Protein AF-A0A431VZM2-F1 (afdb_monomer_lite)

Secondary structure (DSSP, 8-state):
--GGGTS-GGGGS-HHHHHHHHHHHHHHHHHHHHHHHTTEEESGGGGHHHHHHHHHHHHHHT-HHHHHHHHHHHHHHHHSTTSEEE-SS---HHHHHHHHHHHHHHHHHS---HHHHHHHHHHHHHHHHHHHHHHSSPP----SS------SS----SSSTHHHHHS--B--SS-SEEEEEETTEEEEEE-SSS-EEEEEEEETT----EEEEEEE-TT-EEEEEPPTT--EEEEEEE-TT----EEEEEE-----TTS---

Sequence (262 aa):
MEELLATPFWTRFNLYFVATWVVLTLYWLVRIAFEARRRQRPAVTLWAIPGLLLLGLAPLLEVPVLFGLGAALLLAAEWWPRSFAPATGRPQWVWGLILAVLGAGTLLISPVTFLSALVGTGLALGGLAWLLAGLLWPPPRQAQTWLPPSVMHKVHSPTFGTEVRWQAAHVPIPPELEVTLAQGHILLRNTASESLWLRGWTPAGRNAFRALNRTIDPGEDHRLIREIGQAGVRVWYSPPDSPEVRLLRADWTEHDQSRTLH

Structure (mmCIF, N/CA/C/O backbone):
data_AF-A0A431VZM2-F1
#
_entry.id   AF-A0A431VZM2-F1
#
loop_
_atom_site.group_PDB
_atom_site.id
_atom_site.type_symbol
_atom_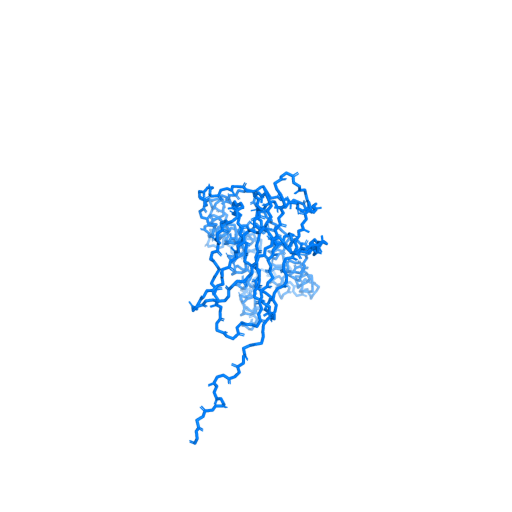site.label_atom_id
_atom_site.label_alt_id
_atom_site.label_comp_id
_atom_site.label_asym_id
_atom_site.label_entity_id
_atom_site.label_seq_id
_atom_site.pdbx_PDB_ins_code
_atom_site.Cartn_x
_atom_site.Cartn_y
_atom_site.Cartn_z
_atom_site.occupancy
_atom_site.B_iso_or_equiv
_atom_site.auth_seq_id
_atom_site.auth_comp_id
_atom_site.auth_asym_id
_atom_site.auth_atom_id
_atom_site.pdbx_PDB_model_num
ATOM 1 N N . MET A 1 1 ? 32.038 -3.647 -30.676 1.00 51.28 1 MET A N 1
ATOM 2 C CA . MET A 1 1 ? 31.493 -2.643 -29.729 1.00 51.28 1 MET A CA 1
ATOM 3 C C . MET A 1 1 ? 30.976 -1.407 -30.464 1.00 51.28 1 MET A C 1
ATOM 5 O O . MET A 1 1 ? 29.919 -0.924 -30.092 1.00 51.28 1 MET A O 1
ATOM 9 N N . GLU A 1 2 ? 31.638 -0.949 -31.536 1.00 51.66 2 GLU A N 1
ATOM 10 C CA . GLU A 1 2 ? 31.129 0.138 -32.400 1.00 51.66 2 GLU A CA 1
ATOM 11 C C . GLU A 1 2 ? 29.830 -0.217 -33.153 1.00 51.66 2 GLU A C 1
ATOM 13 O O . GLU A 1 2 ? 28.928 0.610 -33.218 1.00 51.66 2 GLU A O 1
ATOM 18 N N . GLU A 1 3 ? 29.648 -1.462 -33.616 1.00 52.66 3 GLU A N 1
ATOM 19 C CA . GLU A 1 3 ? 28.391 -1.895 -34.269 1.00 52.66 3 GLU A CA 1
ATOM 20 C C . GLU A 1 3 ? 27.164 -1.912 -33.339 1.00 52.66 3 GLU A C 1
ATOM 22 O O . GLU A 1 3 ? 26.040 -1.689 -33.789 1.00 52.66 3 GLU A O 1
ATOM 27 N N . LEU A 1 4 ? 27.359 -2.109 -32.028 1.00 54.56 4 LEU A N 1
ATOM 28 C CA . LEU A 1 4 ? 26.275 -2.076 -31.031 1.00 54.56 4 LEU A CA 1
ATOM 29 C C . LEU A 1 4 ? 25.658 -0.676 -30.879 1.00 54.56 4 LEU A C 1
ATOM 31 O O . LEU A 1 4 ? 24.535 -0.555 -30.396 1.00 54.56 4 LEU A O 1
ATOM 35 N N . LEU A 1 5 ? 26.371 0.373 -31.302 1.00 56.53 5 LEU A N 1
ATOM 36 C CA . LEU A 1 5 ? 25.920 1.764 -31.232 1.00 56.53 5 LEU A CA 1
ATOM 37 C C . LEU A 1 5 ? 25.227 2.240 -32.521 1.00 56.53 5 LEU A C 1
ATOM 39 O O . LEU A 1 5 ? 24.606 3.299 -32.507 1.00 56.53 5 LEU A O 1
ATOM 43 N N . ALA A 1 6 ? 25.319 1.480 -33.619 1.00 54.78 6 ALA A N 1
ATOM 44 C CA . ALA A 1 6 ? 24.833 1.897 -34.938 1.00 54.78 6 ALA A CA 1
ATOM 45 C C . ALA A 1 6 ? 23.400 1.429 -35.258 1.00 54.78 6 ALA A C 1
ATOM 47 O O . ALA A 1 6 ? 22.720 2.043 -36.080 1.00 54.78 6 ALA A O 1
ATOM 48 N N . THR A 1 7 ? 22.904 0.362 -34.617 1.00 56.53 7 THR A N 1
ATOM 49 C CA . THR A 1 7 ? 21.525 -0.110 -34.834 1.00 56.53 7 THR A CA 1
ATOM 50 C C . THR A 1 7 ? 20.517 0.730 -34.043 1.00 56.53 7 THR A C 1
ATOM 52 O O . THR A 1 7 ? 20.682 0.863 -32.827 1.00 56.53 7 THR A O 1
ATOM 55 N N . PRO A 1 8 ? 19.446 1.260 -34.669 1.00 59.81 8 PRO A N 1
ATOM 56 C CA . PRO A 1 8 ? 18.449 2.060 -33.968 1.00 59.81 8 PRO A CA 1
ATOM 57 C C . PRO A 1 8 ? 17.786 1.241 -32.855 1.00 59.81 8 PRO A C 1
ATOM 59 O O . PRO A 1 8 ? 17.232 0.169 -33.111 1.00 59.81 8 PRO A O 1
ATOM 62 N N . PHE A 1 9 ? 17.833 1.786 -31.634 1.00 59.66 9 PHE A N 1
ATOM 63 C CA . PHE A 1 9 ? 17.393 1.203 -30.355 1.00 59.66 9 PHE A CA 1
ATOM 64 C C . PHE A 1 9 ? 16.111 0.355 -30.449 1.00 59.66 9 PHE A C 1
ATOM 66 O O . PHE A 1 9 ? 16.040 -0.724 -29.874 1.00 59.66 9 PHE A O 1
ATOM 73 N N . TRP A 1 10 ? 15.127 0.798 -31.235 1.00 58.38 10 TRP A N 1
ATOM 74 C CA . TRP A 1 10 ? 13.802 0.182 -31.357 1.00 58.38 10 TRP A CA 1
ATOM 75 C C . TRP A 1 10 ? 13.744 -1.111 -32.179 1.00 58.38 10 TRP A C 1
ATOM 77 O O . TRP A 1 10 ? 12.825 -1.899 -31.992 1.00 58.38 10 TRP A O 1
ATOM 87 N N . THR A 1 11 ? 14.715 -1.367 -33.059 1.00 66.56 11 THR A N 1
ATOM 88 C CA . THR A 1 11 ? 14.687 -2.549 -33.948 1.00 66.56 11 THR A CA 1
ATOM 89 C C . THR A 1 11 ? 14.955 -3.869 -33.225 1.00 66.56 11 THR A C 1
ATOM 91 O O . THR A 1 11 ? 14.556 -4.923 -33.710 1.00 66.56 11 THR A O 1
ATOM 94 N N . ARG A 1 12 ? 15.579 -3.816 -32.041 1.00 67.31 12 ARG A N 1
ATOM 95 C CA . ARG A 1 12 ? 15.870 -4.990 -31.202 1.00 67.31 12 ARG A CA 1
ATOM 96 C C . ARG A 1 12 ? 14.736 -5.345 -30.238 1.00 67.31 12 ARG A C 1
ATOM 98 O O . ARG A 1 12 ? 14.763 -6.407 -29.621 1.00 67.31 12 ARG A O 1
ATOM 105 N N . PHE A 1 13 ? 13.738 -4.473 -30.094 1.00 74.19 13 PHE A N 1
ATOM 106 C CA . PHE A 1 13 ? 12.629 -4.701 -29.178 1.00 74.19 13 PHE A CA 1
ATOM 107 C C . PHE A 1 13 ? 11.414 -5.258 -29.909 1.00 74.19 13 PHE A C 1
ATOM 109 O O . PHE A 1 13 ? 10.826 -4.619 -30.777 1.00 74.19 13 PHE A O 1
ATOM 116 N N . ASN A 1 14 ? 10.984 -6.446 -29.495 1.00 85.00 14 ASN A N 1
ATOM 117 C CA . ASN A 1 14 ? 9.686 -6.970 -29.893 1.00 85.00 14 ASN A CA 1
ATOM 118 C C . ASN A 1 14 ? 8.572 -6.096 -29.283 1.00 85.00 14 ASN A C 1
ATOM 120 O O . ASN A 1 14 ? 8.630 -5.758 -28.098 1.00 85.00 14 ASN A O 1
ATOM 124 N N . LEU A 1 15 ? 7.533 -5.778 -30.061 1.00 87.06 15 LEU A N 1
ATOM 125 C CA . LEU A 1 15 ? 6.346 -5.054 -29.595 1.00 87.06 15 LEU A CA 1
ATOM 126 C C . LEU A 1 15 ? 5.772 -5.643 -28.295 1.00 87.06 15 LEU A C 1
ATOM 128 O O . LEU A 1 15 ? 5.440 -4.895 -27.377 1.00 87.06 15 LEU A O 1
ATOM 132 N N . TYR A 1 16 ? 5.714 -6.974 -28.179 1.00 88.12 16 TYR A N 1
ATOM 133 C CA . TYR A 1 16 ? 5.225 -7.651 -26.973 1.00 88.12 16 TYR A CA 1
ATOM 134 C C . TYR A 1 16 ? 6.095 -7.374 -25.746 1.00 88.12 16 TYR A C 1
ATOM 136 O O . TYR A 1 16 ? 5.580 -7.209 -24.639 1.00 88.12 16 TYR A O 1
ATOM 144 N N . PHE A 1 17 ? 7.413 -7.291 -25.935 1.00 89.19 17 PHE A N 1
ATOM 145 C CA . PHE A 1 17 ? 8.337 -6.959 -24.859 1.00 89.19 17 PHE A CA 1
ATOM 146 C C . PHE A 1 17 ? 8.117 -5.519 -24.386 1.00 89.19 17 PHE A C 1
ATOM 148 O O . PHE A 1 17 ? 7.950 -5.295 -23.188 1.00 89.19 17 PHE A O 1
ATOM 155 N N . VAL A 1 18 ? 8.045 -4.557 -25.315 1.00 89.31 18 VAL A N 1
ATOM 156 C CA . VAL A 1 18 ? 7.797 -3.143 -24.980 1.00 89.31 18 VAL A CA 1
ATOM 157 C C . VAL A 1 18 ? 6.462 -2.993 -24.259 1.00 89.31 18 VAL A C 1
ATOM 159 O O . VAL A 1 18 ? 6.402 -2.353 -23.213 1.00 89.31 18 VAL A O 1
ATOM 162 N N . ALA A 1 19 ? 5.405 -3.632 -24.767 1.00 92.19 19 ALA A N 1
ATOM 163 C CA . ALA A 1 19 ? 4.090 -3.609 -24.136 1.00 92.19 19 ALA A CA 1
ATOM 164 C C . ALA A 1 19 ? 4.139 -4.167 -22.705 1.00 92.19 19 ALA A C 1
ATOM 166 O O . ALA A 1 19 ? 3.631 -3.535 -21.781 1.00 92.19 19 ALA A O 1
ATOM 167 N N . THR A 1 20 ? 4.810 -5.303 -22.497 1.00 92.69 20 THR A N 1
ATOM 168 C CA . THR A 1 20 ? 4.966 -5.908 -21.165 1.00 92.69 20 THR A CA 1
ATOM 169 C C . THR A 1 20 ? 5.741 -4.988 -20.223 1.00 92.69 20 THR A C 1
ATOM 171 O O . THR A 1 20 ? 5.321 -4.762 -19.090 1.00 92.69 20 THR A O 1
ATOM 174 N N . TRP A 1 21 ? 6.844 -4.405 -20.693 1.00 93.62 21 TRP A N 1
ATOM 175 C CA . TRP A 1 21 ? 7.666 -3.483 -19.913 1.00 93.62 21 TRP A CA 1
ATOM 176 C C . TRP A 1 21 ? 6.892 -2.222 -19.502 1.00 93.62 21 TRP A C 1
ATOM 178 O O . TRP A 1 21 ? 6.954 -1.796 -18.346 1.00 93.62 21 TRP A O 1
ATOM 188 N N . VAL A 1 22 ? 6.096 -1.661 -20.418 1.00 94.00 22 VAL A N 1
ATOM 189 C CA . VAL A 1 22 ? 5.206 -0.526 -20.138 1.00 94.00 22 VAL A CA 1
ATOM 190 C C . VAL A 1 22 ? 4.140 -0.909 -19.113 1.00 94.00 22 VAL A C 1
ATOM 192 O O . VAL A 1 22 ? 3.939 -0.168 -18.154 1.00 94.00 22 VAL A O 1
ATOM 195 N N . VAL A 1 23 ? 3.494 -2.069 -19.255 1.00 96.69 23 VAL A N 1
ATOM 196 C CA . VAL A 1 23 ? 2.484 -2.545 -18.295 1.00 96.69 23 VAL A CA 1
ATOM 197 C C . VAL A 1 23 ? 3.081 -2.713 -16.898 1.00 96.69 23 VAL A C 1
ATOM 199 O O . VAL A 1 23 ? 2.486 -2.240 -15.932 1.00 96.69 23 VAL A O 1
ATOM 202 N N . LEU A 1 24 ? 4.267 -3.317 -16.776 1.00 95.56 24 LEU A N 1
ATOM 203 C CA . LEU A 1 24 ? 4.961 -3.470 -15.491 1.00 95.56 24 LEU A CA 1
ATOM 204 C C . LEU A 1 24 ? 5.311 -2.115 -14.868 1.00 95.56 24 LEU A C 1
ATOM 206 O O . LEU A 1 24 ? 5.100 -1.902 -13.673 1.00 95.56 24 LEU A O 1
ATOM 210 N N . THR A 1 25 ? 5.792 -1.180 -15.687 1.00 95.75 25 THR A N 1
ATOM 211 C CA . THR A 1 25 ? 6.119 0.182 -15.254 1.00 95.75 25 THR A CA 1
ATOM 212 C C . THR A 1 25 ? 4.877 0.918 -14.752 1.00 95.75 25 THR A C 1
ATOM 214 O O . THR A 1 25 ? 4.891 1.503 -13.668 1.00 95.75 25 THR A O 1
ATOM 217 N N . LEU A 1 26 ? 3.776 0.862 -15.506 1.00 96.62 26 LEU A N 1
ATOM 218 C CA . LEU A 1 26 ? 2.508 1.487 -15.132 1.00 96.62 26 LEU A CA 1
ATOM 219 C C . LEU A 1 26 ? 1.916 0.855 -13.874 1.00 96.62 26 LEU A C 1
ATOM 221 O O . LEU A 1 26 ? 1.503 1.585 -12.976 1.00 96.62 26 LEU A O 1
ATOM 225 N N . TYR A 1 27 ? 1.916 -0.477 -13.779 1.00 95.88 27 TYR A N 1
ATOM 226 C CA . TYR A 1 27 ? 1.494 -1.201 -12.581 1.00 95.88 27 TYR A CA 1
ATOM 227 C C . TYR A 1 27 ? 2.246 -0.696 -11.346 1.00 95.88 27 TYR A C 1
ATOM 229 O O . TYR A 1 27 ? 1.626 -0.309 -10.353 1.00 95.88 27 TYR A O 1
ATOM 237 N N . TRP A 1 28 ? 3.575 -0.625 -11.430 1.00 95.75 28 TRP A N 1
ATOM 238 C CA . TRP A 1 28 ? 4.425 -0.169 -10.337 1.00 95.75 28 TRP A CA 1
ATOM 239 C C . TRP A 1 28 ? 4.144 1.290 -9.937 1.00 95.75 28 TRP A C 1
ATOM 241 O O . TRP A 1 28 ? 3.980 1.589 -8.752 1.00 95.75 28 TRP A O 1
ATOM 251 N N . LEU A 1 29 ? 4.000 2.201 -10.906 1.00 95.88 29 LEU A N 1
ATOM 252 C CA . LEU A 1 29 ? 3.657 3.606 -10.640 1.00 95.88 29 LEU A CA 1
ATOM 253 C C . LEU A 1 29 ? 2.270 3.752 -9.996 1.00 95.88 29 LEU A C 1
ATOM 255 O O . LEU A 1 29 ? 2.101 4.509 -9.037 1.00 95.88 29 LEU A O 1
ATOM 259 N N . VAL A 1 30 ? 1.281 2.999 -10.482 1.00 94.81 30 VAL A N 1
ATOM 260 C CA . VAL A 1 30 ? -0.070 2.953 -9.907 1.00 94.81 30 VAL A CA 1
ATOM 261 C C . VAL A 1 30 ? -0.027 2.419 -8.474 1.00 94.81 30 VAL A C 1
ATOM 263 O O . VAL A 1 30 ? -0.680 2.969 -7.585 1.00 94.81 30 VAL A O 1
ATOM 266 N N . ARG A 1 31 ? 0.789 1.395 -8.207 1.00 91.56 31 ARG A N 1
ATOM 267 C CA . ARG A 1 31 ? 0.995 0.858 -6.858 1.00 91.56 31 ARG A CA 1
ATOM 268 C C . ARG A 1 31 ? 1.564 1.917 -5.913 1.00 91.56 31 ARG A C 1
ATOM 270 O O . ARG A 1 31 ? 1.021 2.100 -4.823 1.00 91.56 31 ARG A O 1
ATOM 277 N N . ILE A 1 32 ? 2.586 2.663 -6.344 1.00 93.00 32 ILE A N 1
ATOM 278 C CA . ILE A 1 32 ? 3.146 3.788 -5.576 1.00 93.00 32 ILE A CA 1
ATOM 279 C C . ILE A 1 32 ? 2.074 4.842 -5.298 1.00 93.00 32 ILE A C 1
ATOM 281 O O . ILE A 1 32 ? 1.950 5.304 -4.166 1.00 93.00 32 ILE A O 1
ATOM 285 N N . ALA A 1 33 ? 1.268 5.194 -6.299 1.00 92.50 33 ALA A N 1
ATOM 286 C CA . ALA A 1 33 ? 0.178 6.150 -6.149 1.00 92.50 33 ALA A CA 1
ATOM 287 C C . ALA A 1 33 ? -0.853 5.713 -5.091 1.00 92.50 33 ALA A C 1
ATOM 289 O O . ALA A 1 33 ? -1.272 6.523 -4.259 1.00 92.50 33 ALA A O 1
ATOM 290 N N . PHE A 1 34 ? -1.247 4.436 -5.082 1.00 90.38 34 PHE A N 1
ATOM 291 C CA . PHE A 1 34 ? -2.162 3.895 -4.074 1.00 90.38 34 PHE A CA 1
ATOM 292 C C . PHE A 1 34 ? -1.563 3.896 -2.664 1.00 90.38 34 PHE A C 1
ATOM 294 O O . PHE A 1 34 ? -2.255 4.255 -1.710 1.00 90.38 34 PHE A O 1
ATOM 301 N N . GLU A 1 35 ? -0.292 3.528 -2.514 1.00 89.06 35 GLU A N 1
ATOM 302 C CA . GLU A 1 35 ? 0.357 3.471 -1.200 1.00 89.06 35 GLU A CA 1
ATOM 303 C C . GLU A 1 35 ? 0.734 4.861 -0.660 1.00 89.06 35 GLU A C 1
ATOM 305 O O . GLU A 1 35 ? 0.634 5.115 0.543 1.00 89.06 35 GLU A O 1
ATOM 310 N N . ALA A 1 36 ? 1.014 5.823 -1.539 1.00 89.94 36 ALA A N 1
ATOM 311 C CA . ALA A 1 36 ? 1.163 7.231 -1.173 1.00 89.94 36 ALA A CA 1
ATOM 312 C C . ALA A 1 36 ? -0.115 7.791 -0.528 1.00 89.94 36 ALA A C 1
ATOM 314 O O . ALA A 1 36 ? -0.059 8.463 0.507 1.00 89.94 36 ALA A O 1
ATOM 315 N N . ARG A 1 37 ? -1.291 7.428 -1.066 1.00 89.38 37 ARG A N 1
ATOM 316 C CA . ARG A 1 37 ? -2.594 7.773 -0.466 1.00 89.38 37 ARG A CA 1
ATOM 317 C C . ARG A 1 37 ? -2.787 7.161 0.925 1.00 89.38 37 ARG A C 1
ATOM 319 O O . ARG A 1 37 ? -3.530 7.709 1.736 1.00 89.38 37 ARG A O 1
ATOM 326 N N . ARG A 1 38 ? -2.099 6.055 1.219 1.00 85.06 38 ARG A N 1
ATOM 327 C CA . ARG A 1 38 ? -2.082 5.366 2.521 1.00 85.06 38 ARG A CA 1
ATOM 328 C C . ARG A 1 38 ? -0.968 5.858 3.452 1.00 85.06 38 ARG A C 1
ATOM 330 O O . ARG A 1 38 ? -0.751 5.257 4.500 1.00 85.06 38 ARG A O 1
ATOM 337 N N . ARG A 1 39 ? -0.291 6.962 3.107 1.00 86.69 39 ARG A N 1
ATOM 338 C CA . ARG A 1 39 ? 0.840 7.541 3.858 1.00 86.69 39 ARG A CA 1
ATOM 339 C C . ARG A 1 39 ? 2.033 6.592 4.003 1.00 86.69 39 ARG A C 1
ATOM 341 O O . ARG A 1 39 ? 2.762 6.630 4.997 1.00 86.69 39 ARG A O 1
ATOM 348 N N . GLN A 1 40 ? 2.251 5.751 3.001 1.00 88.38 40 GLN A N 1
ATOM 349 C CA . GLN A 1 40 ? 3.446 4.930 2.915 1.00 88.38 40 GLN A CA 1
ATOM 350 C C . GLN A 1 40 ? 4.409 5.530 1.888 1.00 88.38 40 GLN A C 1
ATOM 352 O O . GLN A 1 40 ? 3.998 6.043 0.848 1.00 88.38 40 GLN A O 1
ATOM 357 N N . ARG A 1 41 ? 5.706 5.491 2.193 1.00 88.88 41 ARG A N 1
ATOM 358 C CA . ARG A 1 41 ? 6.780 5.831 1.261 1.00 88.88 41 ARG A CA 1
ATOM 359 C C . ARG A 1 41 ? 7.314 4.564 0.592 1.00 88.88 41 ARG A C 1
ATOM 361 O O . ARG A 1 41 ? 7.407 3.527 1.260 1.00 88.88 41 ARG A O 1
ATOM 368 N N . PRO A 1 42 ? 7.702 4.639 -0.690 1.00 88.19 42 PRO A N 1
ATOM 369 C CA . PRO A 1 42 ? 8.411 3.545 -1.333 1.00 88.19 42 PRO A CA 1
ATOM 370 C C . PRO A 1 42 ? 9.763 3.350 -0.631 1.00 88.19 42 PRO A C 1
ATOM 372 O O . PRO A 1 42 ? 10.512 4.309 -0.442 1.00 88.19 42 PRO A O 1
ATOM 375 N N . ALA A 1 43 ? 10.041 2.123 -0.192 1.00 89.31 43 ALA A N 1
ATOM 376 C CA . ALA A 1 43 ? 11.308 1.741 0.422 1.00 89.31 43 ALA A CA 1
ATOM 377 C C . ALA A 1 43 ? 12.002 0.725 -0.489 1.00 89.31 43 ALA A C 1
ATOM 379 O O . ALA A 1 43 ? 12.638 1.118 -1.465 1.00 89.31 43 ALA A O 1
ATOM 380 N N . VAL A 1 44 ? 11.810 -0.574 -0.241 1.00 90.69 44 VAL A N 1
ATOM 381 C CA . VAL A 1 44 ? 12.370 -1.623 -1.109 1.00 90.69 44 VAL A CA 1
ATOM 382 C C . VAL A 1 44 ? 11.705 -1.618 -2.493 1.00 90.69 44 VAL A C 1
ATOM 384 O O . VAL A 1 44 ? 12.337 -1.981 -3.478 1.00 90.69 44 VAL A O 1
ATOM 387 N N . THR A 1 45 ? 10.501 -1.057 -2.623 1.00 91.19 45 THR A N 1
ATOM 388 C CA . THR A 1 45 ? 9.839 -0.820 -3.916 1.00 91.19 45 THR A CA 1
ATOM 389 C C . THR A 1 45 ? 10.686 -0.008 -4.912 1.00 91.19 45 THR A C 1
ATOM 391 O O . THR A 1 45 ? 10.484 -0.130 -6.119 1.00 91.19 45 THR A O 1
ATOM 394 N N . LEU A 1 46 ? 11.652 0.806 -4.454 1.00 91.56 46 LEU A N 1
ATOM 395 C CA . LEU A 1 46 ? 12.551 1.553 -5.349 1.00 91.56 46 LEU A CA 1
ATOM 396 C C . LEU A 1 46 ? 13.518 0.649 -6.131 1.00 91.56 46 LEU A C 1
ATOM 398 O O . LEU A 1 46 ? 14.004 1.065 -7.181 1.00 91.56 46 LEU A O 1
ATOM 402 N N . TRP A 1 47 ? 13.737 -0.599 -5.694 1.00 94.12 47 TRP A N 1
ATOM 403 C CA . TRP A 1 47 ? 14.494 -1.600 -6.458 1.00 94.12 47 TRP A CA 1
ATOM 404 C C . TRP A 1 47 ? 13.816 -1.997 -7.773 1.00 94.12 47 TRP A C 1
ATOM 406 O O . TRP A 1 47 ? 14.463 -2.565 -8.653 1.00 94.12 47 TRP A O 1
ATOM 416 N N . ALA A 1 48 ? 12.550 -1.624 -7.969 1.00 94.69 48 ALA A N 1
ATOM 417 C CA . ALA A 1 48 ? 11.909 -1.786 -9.261 1.00 94.69 48 ALA A CA 1
ATOM 418 C C . ALA A 1 48 ? 12.559 -0.931 -10.357 1.00 94.69 48 ALA A C 1
ATOM 420 O O . ALA A 1 48 ? 12.516 -1.327 -11.513 1.00 94.69 48 ALA A O 1
ATOM 421 N N . ILE A 1 49 ? 13.204 0.196 -10.023 1.00 95.19 49 ILE A N 1
ATOM 422 C CA . ILE A 1 49 ? 13.908 1.030 -11.009 1.00 95.19 49 ILE A CA 1
ATOM 423 C C . ILE A 1 49 ? 15.066 0.244 -11.640 1.00 95.19 49 ILE A C 1
ATOM 425 O O . ILE A 1 49 ? 15.014 0.013 -12.848 1.00 95.19 49 ILE A O 1
ATOM 429 N N . PRO A 1 50 ? 16.080 -0.236 -10.885 1.00 96.00 50 PRO A N 1
ATOM 430 C CA . PRO A 1 50 ? 17.119 -1.073 -11.475 1.00 96.00 50 PRO A CA 1
ATOM 431 C C . PRO A 1 50 ? 16.551 -2.368 -12.075 1.00 96.00 50 PRO A C 1
ATOM 433 O O . PRO A 1 50 ? 17.065 -2.814 -13.093 1.00 96.00 50 PRO A O 1
ATOM 436 N N . GLY A 1 51 ? 15.462 -2.929 -11.532 1.00 96.00 51 GLY A N 1
ATOM 437 C CA . GLY A 1 51 ? 14.767 -4.073 -12.134 1.00 96.00 51 GLY A CA 1
ATOM 438 C C . GLY A 1 51 ? 14.236 -3.799 -13.549 1.00 96.00 51 GLY A C 1
ATOM 439 O O . GLY A 1 51 ? 14.542 -4.542 -14.481 1.00 96.00 51 GLY A O 1
ATOM 440 N N . LEU A 1 52 ? 13.497 -2.700 -13.736 1.00 95.50 52 LEU A N 1
ATOM 441 C CA . LEU A 1 52 ? 12.972 -2.259 -15.033 1.00 95.50 52 LEU A CA 1
ATOM 442 C C . LEU A 1 52 ? 14.099 -1.906 -16.005 1.00 95.50 52 LEU A C 1
ATOM 444 O O . LEU A 1 52 ? 14.018 -2.266 -17.180 1.00 95.50 52 LEU A O 1
ATOM 448 N N . LEU A 1 53 ? 15.157 -1.244 -15.530 1.00 95.12 53 LEU A N 1
ATOM 449 C CA . LEU A 1 53 ? 16.321 -0.940 -16.361 1.00 95.12 53 LEU A CA 1
ATOM 450 C C . LEU A 1 53 ? 17.000 -2.228 -16.839 1.00 95.12 53 LEU A C 1
ATOM 452 O O . LEU A 1 53 ? 17.221 -2.379 -18.034 1.00 95.12 53 LEU A O 1
ATOM 456 N N . LEU A 1 54 ? 17.261 -3.190 -15.948 1.00 95.50 54 LEU A N 1
ATOM 457 C CA . LEU A 1 54 ? 17.873 -4.473 -16.310 1.00 95.50 54 LEU A CA 1
ATOM 458 C C . LEU A 1 54 ? 17.024 -5.277 -17.297 1.00 95.50 54 LEU A C 1
ATOM 460 O O . LEU A 1 54 ? 17.574 -5.840 -18.242 1.00 95.50 54 LEU A O 1
ATOM 464 N N . LEU A 1 55 ? 15.699 -5.288 -17.123 1.00 93.75 55 LEU A N 1
ATOM 465 C CA . LEU A 1 55 ? 14.802 -5.904 -18.098 1.00 93.75 55 LEU A CA 1
ATOM 466 C C . LEU A 1 55 ? 14.946 -5.245 -19.468 1.00 93.75 55 LEU A C 1
ATOM 468 O O . LEU A 1 55 ? 15.117 -5.957 -20.451 1.00 93.75 55 LEU A O 1
ATOM 472 N N . GLY A 1 56 ? 14.928 -3.909 -19.535 1.00 90.19 56 GLY A N 1
ATOM 473 C CA . GLY A 1 56 ? 15.117 -3.166 -20.785 1.00 90.19 56 GLY A CA 1
ATOM 474 C C . GLY A 1 56 ? 16.497 -3.379 -21.418 1.00 90.19 56 GLY A C 1
ATOM 475 O O . GLY A 1 56 ? 16.617 -3.412 -22.640 1.00 90.19 56 GLY A O 1
ATOM 476 N N . LEU A 1 57 ? 17.531 -3.577 -20.597 1.00 89.69 57 LEU A N 1
ATOM 477 C CA . LEU A 1 57 ? 18.900 -3.840 -21.040 1.00 89.69 57 LEU A CA 1
ATOM 478 C C . LEU A 1 57 ? 19.117 -5.260 -21.568 1.00 89.69 57 LEU A C 1
ATOM 480 O O . LEU A 1 57 ? 19.952 -5.450 -22.451 1.00 89.69 57 LEU A O 1
ATOM 484 N N . ALA A 1 58 ? 18.393 -6.248 -21.044 1.00 90.00 58 ALA A N 1
ATOM 485 C CA . ALA A 1 58 ? 18.581 -7.654 -21.388 1.00 90.00 58 ALA A CA 1
ATOM 486 C C . ALA A 1 58 ? 18.514 -7.956 -22.901 1.00 90.00 58 ALA A C 1
ATOM 488 O O . ALA A 1 58 ? 19.458 -8.571 -23.403 1.00 90.00 58 ALA A O 1
ATOM 489 N N . PRO A 1 59 ? 17.483 -7.517 -23.656 1.00 84.50 59 PRO A N 1
ATOM 490 C CA . PRO A 1 59 ? 17.441 -7.733 -25.104 1.00 84.50 59 PRO A CA 1
ATOM 491 C C . PRO A 1 59 ? 18.441 -6.856 -25.867 1.00 84.50 59 PRO A C 1
ATOM 493 O O . PRO A 1 59 ? 18.855 -7.218 -26.962 1.00 84.50 59 PRO A O 1
ATOM 496 N N . LEU A 1 60 ? 18.848 -5.711 -25.309 1.00 82.75 60 LEU A N 1
ATOM 497 C CA . LEU A 1 60 ? 19.772 -4.798 -25.979 1.00 82.75 60 LEU A CA 1
ATOM 498 C C . LEU A 1 60 ? 21.208 -5.334 -25.972 1.00 82.75 60 LEU A C 1
ATOM 500 O O . LEU A 1 60 ? 21.904 -5.259 -26.980 1.00 82.75 60 LEU A O 1
ATOM 504 N N . LEU A 1 61 ? 21.633 -5.860 -24.822 1.00 86.25 61 LEU A N 1
ATOM 505 C CA . LEU A 1 61 ? 22.967 -6.418 -24.616 1.00 86.25 61 LEU A CA 1
ATOM 506 C C . LEU A 1 61 ? 23.045 -7.909 -24.965 1.00 86.25 61 LEU A C 1
ATOM 508 O O . LEU A 1 61 ? 24.129 -8.476 -24.900 1.00 86.25 61 LEU A O 1
ATOM 512 N N . GLU A 1 62 ? 21.913 -8.535 -25.305 1.00 86.50 62 GLU A N 1
ATOM 513 C CA . GLU A 1 62 ? 21.806 -9.973 -25.581 1.00 86.50 62 GLU A CA 1
ATOM 514 C C . GLU A 1 62 ? 22.322 -10.833 -24.408 1.00 86.50 62 GLU A C 1
ATOM 516 O O . GLU A 1 62 ? 22.906 -11.898 -24.593 1.00 86.50 62 GLU A O 1
ATOM 521 N N . VAL A 1 63 ? 22.091 -10.373 -23.169 1.00 91.75 63 VAL A N 1
ATOM 522 C CA . VAL A 1 63 ? 22.515 -11.060 -21.936 1.00 91.75 63 VAL A CA 1
ATOM 523 C C . VAL A 1 63 ? 21.286 -11.560 -21.165 1.00 91.75 63 VAL A C 1
ATOM 525 O O . VAL A 1 63 ? 20.684 -10.794 -20.403 1.00 91.75 63 VAL A O 1
ATOM 528 N N . PRO A 1 64 ? 20.923 -12.855 -21.275 1.00 89.44 64 PRO A N 1
ATOM 529 C CA . PRO A 1 64 ? 19.740 -13.416 -20.613 1.00 89.44 64 PRO A CA 1
ATOM 530 C C . PRO A 1 64 ? 19.763 -13.292 -19.084 1.00 89.44 64 PRO A C 1
ATOM 532 O O . PRO A 1 64 ? 18.719 -13.168 -18.449 1.00 89.44 64 PRO A O 1
ATOM 535 N N . VAL A 1 65 ? 20.953 -13.278 -18.475 1.00 94.62 65 VAL A N 1
ATOM 536 C CA . VAL A 1 65 ? 21.111 -13.144 -17.016 1.00 94.62 65 VAL A CA 1
ATOM 537 C C . VAL A 1 65 ? 20.545 -11.813 -16.505 1.00 94.62 65 VAL A C 1
ATOM 539 O O . VAL A 1 65 ? 19.969 -11.777 -15.418 1.00 94.62 65 VAL A O 1
ATOM 542 N N . LEU A 1 66 ? 20.626 -10.733 -17.297 1.00 93.81 66 LEU A N 1
ATOM 543 C CA . LEU A 1 66 ? 20.049 -9.436 -16.924 1.00 93.81 66 LEU A CA 1
ATOM 544 C C . LEU A 1 66 ? 18.523 -9.505 -16.827 1.00 93.81 66 LEU A C 1
ATOM 546 O O . LEU A 1 66 ? 17.943 -8.856 -15.961 1.00 93.81 66 LEU A O 1
ATOM 550 N N . PHE A 1 67 ? 17.879 -10.334 -17.655 1.00 93.44 67 PHE A N 1
ATOM 551 C CA . PHE A 1 67 ? 16.437 -10.548 -17.579 1.00 93.44 67 PHE A CA 1
ATOM 552 C C . PHE A 1 67 ? 16.053 -11.211 -16.252 1.00 93.44 67 PHE A C 1
ATOM 554 O O . PHE A 1 67 ? 15.182 -10.713 -15.540 1.00 93.44 67 PHE A O 1
ATOM 561 N N . GLY A 1 68 ? 16.743 -12.299 -15.889 1.00 95.75 68 GLY A N 1
ATOM 562 C CA . GLY A 1 68 ? 16.507 -13.009 -14.629 1.00 95.75 68 GLY A CA 1
ATOM 563 C C . GLY A 1 68 ? 16.744 -12.123 -13.404 1.00 95.75 68 GLY A C 1
ATOM 564 O O . GLY A 1 68 ? 15.916 -12.093 -12.494 1.00 95.75 68 GLY A O 1
ATOM 565 N N . LEU A 1 69 ? 17.828 -11.340 -13.408 1.00 97.31 69 LEU A N 1
ATOM 566 C CA . LEU A 1 69 ? 18.134 -10.399 -12.330 1.00 97.31 69 LEU A CA 1
ATOM 567 C C . LEU A 1 69 ? 17.104 -9.262 -12.253 1.00 97.31 69 LEU A C 1
ATOM 569 O O . LEU A 1 69 ? 16.651 -8.918 -11.163 1.00 97.31 69 LEU A O 1
ATOM 573 N N . GLY A 1 70 ? 16.695 -8.710 -13.398 1.00 96.19 70 GLY A N 1
ATOM 574 C CA . GLY A 1 70 ? 15.659 -7.682 -13.470 1.00 96.19 70 GLY A CA 1
ATOM 575 C C . GLY A 1 70 ? 14.322 -8.170 -12.910 1.00 96.19 70 GLY A C 1
ATOM 576 O O . GLY A 1 70 ? 13.727 -7.505 -12.062 1.00 96.19 70 GLY A O 1
ATOM 577 N N . ALA A 1 71 ? 13.891 -9.372 -13.304 1.00 95.62 71 ALA A N 1
ATOM 578 C CA . ALA A 1 71 ? 12.687 -10.009 -12.775 1.00 95.62 71 ALA A CA 1
ATOM 579 C C . ALA A 1 71 ? 12.789 -10.286 -11.265 1.00 95.62 71 ALA A C 1
ATOM 581 O O . ALA A 1 71 ? 11.849 -9.995 -10.526 1.00 95.62 71 ALA A O 1
ATOM 582 N N . ALA A 1 72 ? 13.932 -10.783 -10.783 1.00 96.69 72 ALA A N 1
ATOM 583 C CA . ALA A 1 72 ? 14.161 -11.009 -9.357 1.00 96.69 72 ALA A CA 1
ATOM 584 C C . ALA A 1 72 ? 14.080 -9.706 -8.543 1.00 96.69 72 ALA A C 1
ATOM 586 O O . ALA A 1 72 ? 13.466 -9.691 -7.477 1.00 96.69 72 ALA A O 1
ATOM 587 N N . LEU A 1 73 ? 14.633 -8.598 -9.054 1.00 97.00 73 LEU A N 1
ATOM 588 C CA . LEU A 1 73 ? 14.522 -7.285 -8.413 1.00 97.00 73 LEU A CA 1
ATOM 589 C C . LEU A 1 73 ? 13.086 -6.757 -8.400 1.00 97.00 73 LEU A C 1
ATOM 591 O O . LEU A 1 73 ? 12.680 -6.179 -7.396 1.00 97.00 73 LEU A O 1
ATOM 595 N N . LEU A 1 74 ? 12.304 -6.970 -9.464 1.00 95.38 74 LEU A N 1
ATOM 596 C CA . LEU A 1 74 ? 10.878 -6.625 -9.462 1.00 95.38 74 LEU A CA 1
ATOM 597 C C . LEU A 1 74 ? 10.098 -7.440 -8.426 1.00 95.38 74 LEU A C 1
ATOM 599 O O . LEU A 1 74 ? 9.289 -6.883 -7.687 1.00 95.38 74 LEU A O 1
ATOM 603 N N . LEU A 1 75 ? 10.362 -8.744 -8.336 1.00 94.69 75 LEU A N 1
ATOM 604 C CA . LEU A 1 75 ? 9.724 -9.609 -7.345 1.00 94.69 75 LEU A CA 1
ATOM 605 C C . LEU A 1 75 ? 10.117 -9.217 -5.921 1.00 94.69 75 LEU A C 1
ATOM 607 O O . LEU A 1 75 ? 9.253 -9.161 -5.050 1.00 94.69 75 LEU A O 1
ATOM 611 N N . ALA A 1 76 ? 11.388 -8.887 -5.684 1.00 92.12 76 ALA A N 1
ATOM 612 C CA . ALA A 1 76 ? 11.832 -8.353 -4.403 1.00 92.12 76 ALA A CA 1
ATOM 613 C C . ALA A 1 76 ? 11.150 -7.010 -4.104 1.00 92.12 76 ALA A C 1
ATOM 615 O O . ALA A 1 76 ? 10.619 -6.817 -3.016 1.00 92.12 76 ALA A O 1
ATOM 616 N N . ALA A 1 77 ? 11.086 -6.095 -5.070 1.00 92.88 77 ALA A N 1
ATOM 617 C CA . ALA A 1 77 ? 10.410 -4.815 -4.896 1.00 92.88 77 ALA A CA 1
ATOM 618 C C . ALA A 1 77 ? 8.928 -4.981 -4.509 1.00 92.88 77 ALA A C 1
ATOM 620 O O . ALA A 1 77 ? 8.428 -4.201 -3.702 1.00 92.88 77 ALA A O 1
ATOM 621 N N . GLU A 1 78 ? 8.251 -6.006 -5.032 1.00 92.62 78 GLU A N 1
ATOM 622 C CA . GLU A 1 78 ? 6.839 -6.275 -4.748 1.00 92.62 78 GLU A CA 1
ATOM 623 C C . GLU A 1 78 ? 6.626 -7.019 -3.417 1.00 92.62 78 GLU A C 1
ATOM 625 O O . GLU A 1 78 ? 5.811 -6.604 -2.589 1.00 92.62 78 GLU A O 1
ATOM 630 N N . TRP A 1 79 ? 7.370 -8.105 -3.190 1.00 91.12 79 TRP A N 1
ATOM 631 C CA . TRP A 1 79 ? 7.089 -9.086 -2.134 1.00 91.12 79 TRP A CA 1
ATOM 632 C C . TRP A 1 79 ? 8.001 -8.982 -0.909 1.00 91.12 79 TRP A C 1
ATOM 634 O O . TRP A 1 79 ? 7.813 -9.722 0.059 1.00 91.12 79 TRP A O 1
ATOM 644 N N . TRP A 1 80 ? 8.988 -8.082 -0.904 1.00 90.12 80 TRP A N 1
ATOM 645 C CA . TRP A 1 80 ? 9.881 -7.950 0.244 1.00 90.12 80 TRP A CA 1
ATOM 646 C C . TRP A 1 80 ? 9.153 -7.392 1.478 1.00 90.12 80 TRP A C 1
ATOM 648 O O . TRP A 1 80 ? 8.373 -6.436 1.366 1.00 90.12 80 TRP A O 1
ATOM 658 N N . PRO A 1 81 ? 9.437 -7.909 2.690 1.00 81.88 81 PRO A N 1
ATOM 659 C CA . PRO A 1 81 ? 8.928 -7.325 3.923 1.00 81.88 81 PRO A CA 1
ATOM 660 C C . PRO A 1 81 ? 9.368 -5.860 4.027 1.00 81.88 81 PRO A C 1
ATOM 662 O O . PRO A 1 81 ? 10.560 -5.578 4.121 1.00 81.88 81 PRO A O 1
ATOM 665 N N . ARG A 1 82 ? 8.414 -4.921 4.061 1.00 85.56 82 ARG A N 1
ATOM 666 C CA . ARG A 1 82 ? 8.657 -3.460 3.995 1.00 85.56 82 ARG A CA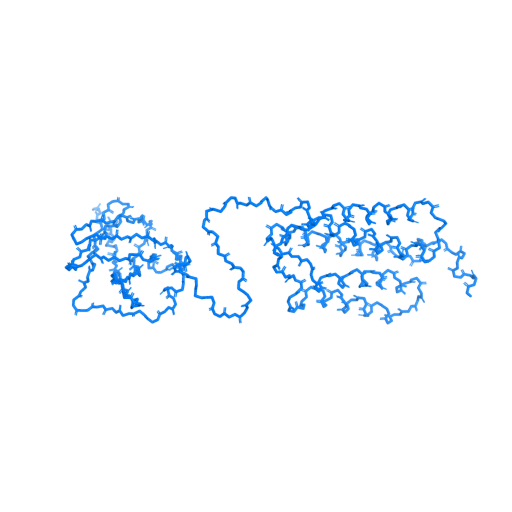 1
ATOM 667 C C . ARG A 1 82 ? 9.004 -2.932 2.593 1.00 85.56 82 ARG A C 1
ATOM 669 O O . ARG A 1 82 ? 9.770 -1.973 2.475 1.00 85.56 82 ARG A O 1
ATOM 676 N N . SER A 1 83 ? 8.414 -3.496 1.536 1.00 86.12 83 SER A N 1
ATOM 677 C CA . SER A 1 83 ? 8.369 -2.868 0.199 1.00 86.12 83 SER A CA 1
ATOM 678 C C . SER A 1 83 ? 7.958 -1.394 0.288 1.00 86.12 83 SER A C 1
ATOM 680 O O . SER A 1 83 ? 8.646 -0.500 -0.220 1.00 86.12 83 SER A O 1
ATOM 682 N N . PHE A 1 84 ? 6.938 -1.133 1.101 1.00 88.50 84 PHE A N 1
ATOM 683 C CA . PHE A 1 84 ? 6.529 0.191 1.539 1.00 88.50 84 PHE A CA 1
ATOM 684 C C . PHE A 1 84 ? 6.699 0.346 3.053 1.00 88.50 84 PHE A C 1
ATOM 686 O O . PHE A 1 84 ? 6.511 -0.596 3.826 1.00 88.50 84 PHE A O 1
ATOM 693 N N . ALA A 1 85 ? 7.068 1.551 3.485 1.00 87.44 85 ALA A N 1
ATOM 694 C CA . ALA A 1 85 ? 7.247 1.887 4.894 1.00 87.44 85 ALA A CA 1
ATOM 695 C C . ALA A 1 85 ? 6.373 3.089 5.268 1.00 87.44 85 ALA A C 1
ATOM 697 O O . ALA A 1 85 ? 6.205 3.984 4.440 1.00 87.44 85 ALA A O 1
ATOM 698 N N . PRO A 1 86 ? 5.844 3.179 6.499 1.00 86.62 86 PRO A N 1
ATOM 699 C CA . PRO A 1 86 ? 5.152 4.386 6.942 1.00 86.62 86 PRO A CA 1
ATOM 700 C C . PRO A 1 86 ? 6.099 5.591 6.851 1.00 86.62 86 PRO A C 1
ATOM 702 O O . PRO A 1 86 ? 7.259 5.509 7.265 1.00 86.62 86 PRO A O 1
ATOM 705 N N . ALA A 1 87 ? 5.626 6.702 6.280 1.00 85.69 87 ALA A N 1
ATOM 706 C CA . ALA A 1 87 ? 6.401 7.941 6.229 1.00 85.69 87 ALA A CA 1
ATOM 707 C C . ALA A 1 87 ? 5.914 8.927 7.297 1.00 85.69 87 ALA A C 1
ATOM 709 O O . ALA A 1 87 ? 4.717 9.137 7.478 1.00 85.69 87 ALA A O 1
ATOM 710 N N . THR A 1 88 ? 6.865 9.546 7.995 1.00 83.19 88 THR A N 1
ATOM 711 C CA . THR A 1 88 ? 6.616 10.527 9.063 1.00 83.19 88 THR A CA 1
ATOM 712 C C . THR A 1 88 ? 6.217 11.902 8.533 1.00 83.19 88 THR A C 1
ATOM 714 O O . THR A 1 88 ? 5.649 12.706 9.265 1.00 83.19 88 THR A O 1
ATOM 717 N N . GLY A 1 89 ? 6.482 12.175 7.256 1.00 84.75 89 GLY A N 1
ATOM 718 C CA . GLY A 1 89 ? 6.198 13.450 6.616 1.00 84.75 89 GLY A CA 1
ATOM 719 C C . GLY A 1 89 ? 5.901 13.283 5.134 1.00 84.75 89 GLY A C 1
ATOM 720 O O . GLY A 1 89 ? 6.201 12.251 4.530 1.00 84.75 89 GLY A O 1
ATOM 721 N N . ARG A 1 90 ? 5.300 14.324 4.554 1.00 86.69 90 ARG A N 1
ATOM 722 C CA . ARG A 1 90 ? 5.003 14.381 3.124 1.00 86.69 90 ARG A CA 1
ATOM 723 C C . ARG A 1 90 ? 6.312 14.363 2.320 1.00 86.69 90 ARG A C 1
ATOM 725 O O . ARG A 1 90 ? 7.153 15.235 2.551 1.00 86.69 90 ARG A O 1
ATOM 732 N N . PRO A 1 91 ? 6.475 13.448 1.348 1.00 86.88 91 PRO A N 1
ATOM 733 C CA . PRO A 1 91 ? 7.582 13.511 0.405 1.00 86.88 91 PRO A CA 1
ATOM 734 C C . PRO A 1 91 ? 7.555 14.841 -0.353 1.00 86.88 91 PRO A C 1
ATOM 736 O O . PRO A 1 91 ? 6.514 15.260 -0.865 1.00 86.88 91 PRO A O 1
ATOM 739 N N . GLN A 1 92 ? 8.696 15.522 -0.417 1.00 92.12 92 GLN A N 1
ATOM 740 C CA . GLN A 1 92 ? 8.821 16.775 -1.156 1.00 92.12 92 GLN A CA 1
ATOM 741 C C . GLN A 1 92 ? 8.717 16.493 -2.660 1.00 92.12 92 GLN A C 1
ATOM 743 O O . GLN A 1 92 ? 9.679 16.060 -3.290 1.00 92.12 92 GLN A O 1
ATOM 748 N N . TRP A 1 93 ? 7.534 16.738 -3.226 1.00 92.19 93 TRP A N 1
ATOM 749 C CA . TRP A 1 93 ? 7.213 16.454 -4.629 1.00 92.19 93 TRP A CA 1
ATOM 750 C C . TRP A 1 93 ? 8.089 17.238 -5.619 1.00 92.19 93 TRP A C 1
ATOM 752 O O . TRP A 1 93 ? 8.336 16.753 -6.720 1.00 92.19 93 TRP A O 1
ATOM 762 N N . VAL A 1 94 ? 8.607 18.405 -5.214 1.00 94.75 94 VAL A N 1
ATOM 763 C CA . VAL A 1 94 ? 9.482 19.261 -6.034 1.00 94.75 94 VAL A CA 1
ATOM 764 C C . VAL A 1 94 ? 10.739 18.513 -6.482 1.00 94.75 94 VAL A C 1
ATOM 766 O O . VAL A 1 94 ? 11.107 18.593 -7.649 1.00 94.75 94 VAL A O 1
ATOM 769 N N . TRP A 1 95 ? 11.352 17.710 -5.607 1.00 92.19 95 TRP A N 1
ATOM 770 C CA . TRP A 1 95 ? 12.507 16.889 -5.988 1.00 92.19 95 TRP A CA 1
ATOM 771 C C . TRP A 1 95 ? 12.148 15.825 -7.024 1.00 92.19 95 TRP A C 1
ATOM 773 O O . TRP A 1 95 ? 12.922 15.576 -7.943 1.00 92.19 95 TRP A O 1
ATOM 783 N N . GLY A 1 96 ? 10.949 15.248 -6.921 1.00 92.69 96 GLY A N 1
ATOM 784 C CA . GLY A 1 96 ? 10.440 14.308 -7.918 1.00 92.69 96 GLY A CA 1
ATOM 785 C C . GLY A 1 96 ? 10.253 14.974 -9.278 1.00 92.69 96 GLY A C 1
ATOM 786 O O . GLY A 1 96 ? 10.654 14.416 -10.294 1.00 92.69 96 GLY A O 1
ATOM 787 N N . LEU A 1 97 ? 9.727 16.203 -9.290 1.00 95.50 97 LEU A N 1
ATOM 788 C CA . LEU A 1 97 ? 9.592 16.995 -10.511 1.00 95.50 97 LEU A CA 1
ATOM 789 C C . LEU A 1 97 ? 10.956 17.303 -11.141 1.00 95.50 97 LEU A C 1
ATOM 791 O O . LEU A 1 97 ? 11.121 17.085 -12.335 1.00 95.50 97 LEU A O 1
ATOM 795 N N . ILE A 1 98 ? 11.934 17.763 -10.351 1.00 95.81 98 ILE A N 1
ATOM 796 C CA . ILE A 1 98 ? 13.289 18.064 -10.841 1.00 95.81 98 ILE A CA 1
ATOM 797 C C . ILE A 1 98 ? 13.904 16.824 -11.496 1.00 95.81 98 ILE A C 1
ATOM 799 O O . ILE A 1 98 ? 14.371 16.900 -12.628 1.00 95.81 98 ILE A O 1
ATOM 803 N N . LEU A 1 99 ? 13.855 15.670 -10.826 1.00 95.06 99 LEU A N 1
ATOM 804 C CA . LEU A 1 99 ? 14.393 14.420 -11.368 1.00 95.06 99 LEU A CA 1
ATOM 805 C C . LEU A 1 99 ? 13.653 13.967 -12.630 1.00 95.06 99 LEU A C 1
ATOM 807 O O . LEU A 1 99 ? 14.296 13.548 -13.589 1.00 95.06 99 LEU A O 1
ATOM 811 N N . ALA A 1 100 ? 12.324 14.094 -12.663 1.00 95.25 100 ALA A N 1
ATOM 812 C CA . ALA A 1 100 ? 11.531 13.738 -13.835 1.00 95.25 100 ALA A CA 1
ATOM 813 C C . ALA A 1 100 ? 11.862 14.634 -15.038 1.00 95.25 100 ALA A C 1
ATOM 815 O O . ALA A 1 100 ? 12.019 14.132 -16.148 1.00 95.25 100 ALA A O 1
ATOM 816 N N . VAL A 1 101 ? 12.026 15.942 -14.816 1.00 96.31 101 VAL A N 1
ATOM 817 C CA . VAL A 1 101 ? 12.412 16.907 -15.856 1.00 96.31 101 VAL A CA 1
ATOM 818 C C . VAL A 1 101 ? 13.840 16.661 -16.333 1.00 96.31 101 VAL A C 1
ATOM 820 O O . VAL A 1 101 ? 14.074 16.670 -17.536 1.00 96.31 101 VAL A O 1
ATOM 823 N N . LEU A 1 102 ? 14.788 16.384 -15.433 1.00 95.62 102 LEU A N 1
ATOM 824 C CA . LEU A 1 102 ? 16.158 16.021 -15.813 1.00 95.62 102 LEU A CA 1
ATOM 825 C C . LEU A 1 102 ? 16.194 14.703 -16.599 1.00 95.62 102 LEU A C 1
ATOM 827 O O . LEU A 1 102 ? 16.886 14.605 -17.611 1.00 95.62 102 LEU A O 1
ATOM 831 N N . GLY A 1 103 ? 15.415 13.703 -16.183 1.00 94.44 103 GLY A N 1
ATOM 832 C CA . GLY A 1 103 ? 15.266 12.438 -16.901 1.00 94.44 103 GLY A CA 1
ATOM 833 C C . GLY A 1 103 ? 14.664 12.623 -18.295 1.00 94.44 103 GLY A C 1
ATOM 834 O O . GLY A 1 103 ? 15.210 12.143 -19.281 1.00 94.44 103 GLY A O 1
ATOM 835 N N . ALA A 1 104 ? 13.586 13.397 -18.409 1.00 93.31 104 ALA A N 1
ATOM 836 C CA . ALA A 1 104 ? 12.989 13.722 -19.700 1.00 93.31 104 ALA A CA 1
ATOM 837 C C . ALA A 1 104 ? 13.949 14.537 -20.583 1.00 93.31 104 ALA A C 1
ATOM 839 O O . ALA A 1 104 ? 14.134 14.216 -21.752 1.00 93.31 104 ALA A O 1
ATOM 840 N N . GLY A 1 105 ? 14.613 15.551 -20.025 1.00 92.81 105 GLY A N 1
ATOM 841 C CA . GLY A 1 105 ? 15.580 16.381 -20.741 1.00 92.81 105 GLY A CA 1
ATOM 842 C C . GLY A 1 105 ? 16.769 15.575 -21.261 1.00 92.81 105 GLY A C 1
ATOM 843 O O . GLY A 1 105 ? 17.160 15.739 -22.412 1.00 92.81 105 GLY A O 1
ATOM 844 N N . THR A 1 106 ? 17.297 14.645 -20.463 1.00 90.50 106 THR A N 1
ATOM 845 C CA . THR A 1 106 ? 18.378 13.745 -20.902 1.00 90.50 106 THR A CA 1
ATOM 846 C C . THR A 1 106 ? 17.940 12.787 -22.010 1.00 90.50 106 THR A C 1
ATOM 848 O O . THR A 1 106 ? 18.757 12.481 -22.873 1.00 90.50 106 THR A O 1
ATOM 851 N N . LEU A 1 107 ? 16.673 12.357 -22.036 1.00 89.06 107 LEU A N 1
ATOM 852 C CA . LEU A 1 107 ? 16.129 11.526 -23.119 1.00 89.06 107 LEU A CA 1
ATOM 853 C C . LEU A 1 107 ? 15.819 12.321 -24.398 1.00 89.06 107 LEU A C 1
ATOM 855 O O . LEU A 1 107 ? 15.867 11.750 -25.483 1.00 89.06 107 LEU A O 1
ATOM 859 N N . LEU A 1 108 ? 15.485 13.609 -24.278 1.00 88.31 108 LEU A N 1
ATOM 860 C CA . LEU A 1 108 ? 15.042 14.447 -25.400 1.00 88.31 108 LEU A CA 1
ATOM 861 C C . LEU A 1 108 ? 16.166 15.259 -26.060 1.00 88.31 108 LEU A C 1
ATOM 863 O O . LEU A 1 108 ? 16.087 15.532 -27.253 1.00 88.31 108 LEU A O 1
ATOM 867 N N . ILE A 1 109 ? 17.170 15.693 -25.291 1.00 84.81 109 ILE A N 1
ATOM 868 C CA . ILE A 1 109 ? 18.183 16.666 -25.741 1.00 84.81 109 ILE A CA 1
ATOM 869 C C . ILE A 1 109 ? 19.505 15.976 -26.082 1.00 84.81 109 ILE A C 1
ATOM 871 O O . ILE A 1 109 ? 20.200 16.387 -27.011 1.00 84.81 109 ILE A O 1
ATOM 875 N N . SER A 1 110 ? 19.880 14.941 -25.329 1.00 74.25 110 SER A N 1
ATOM 876 C CA . SER A 1 110 ? 21.149 14.256 -25.557 1.00 74.25 110 SER A CA 1
ATOM 877 C C . SER A 1 110 ? 21.063 13.348 -26.783 1.00 74.25 110 SER A C 1
ATOM 879 O O . SER A 1 110 ? 20.016 12.741 -27.020 1.00 74.25 110 SER A O 1
ATOM 881 N N . PRO A 1 111 ? 22.172 13.154 -27.524 1.00 73.94 111 PRO A N 1
ATOM 882 C CA . PRO A 1 111 ? 22.251 12.037 -28.455 1.00 73.94 111 PRO A CA 1
ATOM 883 C C . PRO A 1 111 ? 21.887 10.752 -27.702 1.00 73.94 111 PRO A C 1
ATOM 885 O O . PRO A 1 111 ? 22.279 10.577 -26.540 1.00 73.94 111 PRO A O 1
ATOM 888 N N . VAL A 1 112 ? 21.097 9.883 -28.340 1.00 70.25 112 VAL A N 1
ATOM 889 C CA . VAL A 1 112 ? 20.607 8.626 -27.750 1.00 70.25 112 VAL A CA 1
ATOM 890 C C . VAL A 1 112 ? 21.770 7.641 -27.647 1.00 70.25 112 VAL A C 1
ATOM 892 O O . VAL A 1 112 ? 21.906 6.691 -28.409 1.00 70.25 112 VAL A O 1
ATOM 895 N N . THR A 1 113 ? 22.666 7.915 -26.710 1.00 80.19 113 THR A N 1
ATOM 896 C CA . THR A 1 113 ? 23.682 6.982 -26.260 1.00 80.19 113 THR A CA 1
ATOM 897 C C . THR A 1 113 ? 23.047 6.017 -25.2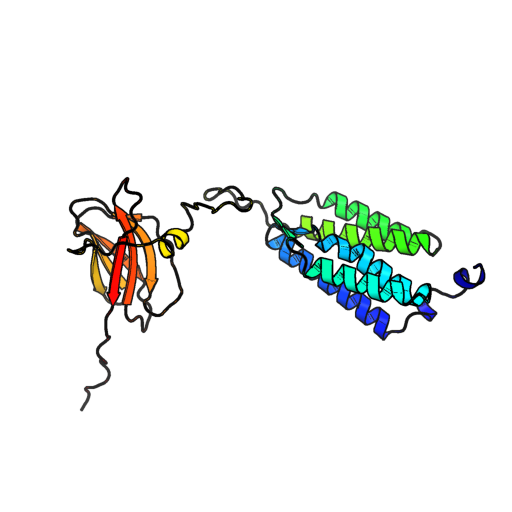72 1.00 80.19 113 THR A C 1
ATOM 899 O O . THR A 1 113 ? 22.082 6.335 -24.574 1.00 80.19 113 THR A O 1
ATOM 902 N N . PHE A 1 114 ? 23.637 4.834 -25.162 1.00 74.31 114 PHE A N 1
ATOM 903 C CA . PHE A 1 114 ? 23.243 3.844 -24.169 1.00 74.31 114 PHE A CA 1
ATOM 904 C C . PHE A 1 114 ? 23.177 4.423 -22.744 1.00 74.31 114 PHE A C 1
ATOM 906 O O . PHE A 1 114 ? 22.216 4.200 -22.008 1.00 74.31 114 PHE A O 1
ATOM 913 N N . LEU A 1 115 ? 24.188 5.215 -22.372 1.00 80.25 115 LEU A N 1
ATOM 914 C CA . LEU A 1 115 ? 24.294 5.798 -21.040 1.00 80.25 115 LEU A CA 1
ATOM 915 C C . LEU A 1 115 ? 23.223 6.869 -20.796 1.00 80.25 115 LEU A C 1
ATOM 917 O O . LEU A 1 115 ? 22.613 6.874 -19.729 1.00 80.25 115 LEU A O 1
ATOM 921 N N . SER A 1 116 ? 22.951 7.740 -21.776 1.00 84.56 116 SER A N 1
ATOM 922 C CA . SER A 1 116 ? 21.893 8.752 -21.649 1.00 84.56 116 SER A CA 1
ATOM 923 C C . SER A 1 116 ? 20.500 8.124 -21.572 1.00 84.56 116 SER A C 1
ATOM 925 O O . SER A 1 116 ? 19.693 8.574 -20.763 1.00 84.56 116 SER A O 1
ATOM 927 N N . ALA A 1 117 ? 20.234 7.043 -22.314 1.00 84.44 117 ALA A N 1
ATOM 928 C CA . ALA A 1 117 ? 18.972 6.308 -22.222 1.00 84.44 117 ALA A CA 1
ATOM 929 C C . ALA A 1 117 ? 18.774 5.660 -20.840 1.00 84.44 117 ALA A C 1
ATOM 931 O O . ALA A 1 117 ? 17.699 5.777 -20.246 1.00 84.44 117 ALA A O 1
ATOM 932 N N . LEU A 1 118 ? 19.818 5.021 -20.299 1.00 87.56 118 LEU A N 1
ATOM 933 C CA . LEU A 1 118 ? 19.783 4.376 -18.985 1.00 87.56 118 LEU A CA 1
ATOM 934 C C . LEU A 1 118 ? 19.574 5.396 -17.859 1.00 87.56 118 LEU A C 1
ATOM 936 O O . LEU A 1 118 ? 18.662 5.253 -17.043 1.00 87.56 118 LEU A O 1
ATOM 940 N N . VAL A 1 119 ? 20.411 6.438 -17.834 1.00 90.12 119 VAL A N 1
ATOM 941 C CA . VAL A 1 119 ? 20.363 7.496 -16.819 1.00 90.12 119 VAL A CA 1
ATOM 942 C C . VAL A 1 119 ? 19.050 8.262 -16.923 1.00 90.12 119 VAL A C 1
ATOM 944 O O . VAL A 1 119 ? 18.376 8.451 -15.913 1.00 90.12 119 VAL A O 1
ATOM 947 N N . GLY A 1 120 ? 18.641 8.641 -18.134 1.00 92.81 120 GLY A N 1
ATOM 948 C CA . GLY A 1 120 ? 17.412 9.391 -18.354 1.00 92.81 120 GLY A CA 1
ATOM 949 C C . GLY A 1 120 ? 16.162 8.615 -17.957 1.00 92.81 120 GLY A C 1
ATOM 950 O O . GLY A 1 120 ? 15.315 9.149 -17.243 1.00 92.81 120 GLY A O 1
ATOM 951 N N . THR A 1 121 ? 16.083 7.327 -18.305 1.00 91.94 121 THR A N 1
ATOM 952 C CA . THR A 1 121 ? 14.967 6.459 -17.891 1.00 91.94 121 THR A CA 1
ATOM 953 C C . THR A 1 121 ? 14.948 6.267 -16.376 1.00 91.94 121 THR A C 1
ATOM 955 O O . THR A 1 121 ? 13.895 6.397 -15.754 1.00 91.94 121 THR A O 1
ATOM 958 N N . GLY A 1 122 ? 16.104 6.015 -15.751 1.00 93.69 122 GLY A N 1
ATOM 959 C CA . GLY A 1 122 ? 16.204 5.860 -14.298 1.00 93.69 122 GLY A CA 1
ATOM 960 C C . GLY A 1 122 ? 15.772 7.117 -13.540 1.00 93.69 122 GLY A C 1
ATOM 961 O O . GLY A 1 122 ? 14.975 7.033 -12.603 1.00 93.69 122 GLY A O 1
ATOM 962 N N . LEU A 1 123 ? 16.242 8.288 -13.983 1.00 94.69 123 LEU A N 1
ATOM 963 C CA . LEU A 1 123 ? 15.860 9.587 -13.425 1.00 94.69 123 LEU A CA 1
ATOM 964 C C . LEU A 1 123 ? 14.374 9.885 -13.639 1.00 94.69 123 LEU A C 1
ATOM 966 O O . LEU A 1 123 ? 13.706 10.318 -12.702 1.00 94.69 123 LEU A O 1
ATOM 970 N N . ALA A 1 124 ? 13.840 9.611 -14.832 1.00 95.06 124 ALA A N 1
ATOM 971 C CA . ALA A 1 124 ? 12.431 9.825 -15.141 1.00 95.06 124 ALA A CA 1
ATOM 972 C C . ALA A 1 124 ? 11.525 8.947 -14.266 1.00 95.06 124 ALA A C 1
ATOM 974 O O . ALA A 1 124 ? 10.590 9.456 -13.649 1.00 95.06 124 ALA A O 1
ATOM 975 N N . LEU A 1 125 ? 11.824 7.650 -14.147 1.00 95.12 125 LEU A N 1
ATOM 976 C CA . LEU A 1 125 ? 11.049 6.715 -13.327 1.00 95.12 125 LEU A CA 1
ATOM 977 C C . LEU A 1 125 ? 11.144 7.038 -11.834 1.00 95.12 125 LEU A C 1
ATOM 979 O O . LEU A 1 125 ? 10.119 7.088 -11.152 1.00 95.12 125 LEU A O 1
ATOM 983 N N . GLY A 1 126 ? 12.353 7.296 -11.327 1.00 93.31 126 GLY A N 1
ATOM 984 C CA . GLY A 1 126 ? 12.556 7.696 -9.934 1.00 93.31 126 GLY A CA 1
ATOM 985 C C . GLY A 1 126 ? 11.870 9.022 -9.610 1.00 93.31 126 GLY A C 1
ATOM 986 O O . GLY A 1 126 ? 11.193 9.140 -8.587 1.00 93.31 126 GLY A O 1
ATOM 987 N N . GLY A 1 127 ? 11.976 9.994 -10.517 1.00 93.50 127 GLY A N 1
ATOM 988 C CA . GLY A 1 127 ? 11.312 11.286 -10.417 1.00 93.50 127 GLY A CA 1
ATOM 989 C C . GLY A 1 127 ? 9.793 11.162 -10.401 1.00 93.50 127 GLY A C 1
ATOM 990 O O . GLY A 1 127 ? 9.155 11.692 -9.494 1.00 93.50 127 GLY A O 1
ATOM 991 N N . LEU A 1 128 ? 9.208 10.402 -11.331 1.00 94.81 128 LEU A N 1
ATOM 992 C CA . LEU A 1 128 ? 7.765 10.147 -11.387 1.00 94.81 128 LEU A CA 1
ATOM 993 C C . LEU A 1 128 ? 7.255 9.427 -10.137 1.00 94.81 128 LEU A C 1
ATOM 995 O O . LEU A 1 128 ? 6.246 9.840 -9.568 1.00 94.81 128 LEU A O 1
ATOM 999 N N . ALA A 1 129 ? 7.958 8.397 -9.665 1.00 92.88 129 ALA A N 1
ATOM 1000 C CA . ALA A 1 129 ? 7.606 7.699 -8.432 1.00 92.88 129 ALA A CA 1
ATOM 1001 C C . ALA A 1 129 ? 7.588 8.648 -7.225 1.00 92.88 129 ALA A C 1
ATOM 1003 O O . ALA A 1 129 ? 6.632 8.656 -6.445 1.00 92.88 129 ALA A O 1
ATOM 1004 N N . TRP A 1 130 ? 8.616 9.490 -7.091 1.00 92.88 130 TRP A N 1
ATOM 1005 C CA . TRP A 1 130 ? 8.715 10.465 -6.005 1.00 92.88 130 TRP A CA 1
ATOM 1006 C C . TRP A 1 130 ? 7.674 11.586 -6.122 1.00 92.88 130 TRP A C 1
ATOM 1008 O O . TRP A 1 130 ? 7.083 12.010 -5.126 1.00 92.88 130 TRP A O 1
ATOM 1018 N N . LEU A 1 131 ? 7.408 12.037 -7.348 1.00 94.69 131 LEU A N 1
ATOM 1019 C CA . LEU A 1 131 ? 6.391 13.031 -7.666 1.00 94.69 131 LEU A CA 1
ATOM 1020 C C . LEU A 1 131 ? 5.000 12.515 -7.284 1.00 94.69 131 LEU A C 1
ATOM 1022 O O . LEU A 1 131 ? 4.280 13.200 -6.562 1.00 94.69 131 LEU A O 1
ATOM 1026 N N . LEU A 1 132 ? 4.646 11.292 -7.691 1.00 93.69 132 LEU A N 1
ATOM 1027 C CA . LEU A 1 132 ? 3.388 10.641 -7.317 1.00 93.69 132 LEU A CA 1
ATOM 1028 C C . LEU A 1 132 ? 3.283 10.462 -5.801 1.00 93.69 132 LEU A C 1
ATOM 1030 O O . LEU A 1 132 ? 2.240 10.779 -5.225 1.00 93.69 132 LEU A O 1
ATOM 1034 N N . ALA A 1 133 ? 4.367 10.032 -5.147 1.00 90.69 133 ALA A N 1
ATOM 1035 C CA . ALA A 1 133 ? 4.408 9.873 -3.698 1.00 90.69 133 ALA A CA 1
ATOM 1036 C C . ALA A 1 133 ? 4.134 11.188 -2.949 1.00 90.69 133 ALA A C 1
ATOM 1038 O O . ALA A 1 133 ? 3.455 11.187 -1.923 1.00 90.69 133 ALA A O 1
ATOM 1039 N N . GLY A 1 134 ? 4.629 12.317 -3.462 1.00 90.38 134 GLY A N 1
ATOM 1040 C CA . GLY A 1 134 ? 4.420 13.632 -2.859 1.00 90.38 134 GLY A CA 1
ATOM 1041 C C . GLY A 1 134 ? 3.105 14.322 -3.254 1.00 90.38 134 GLY A C 1
ATOM 1042 O O . GLY A 1 134 ? 2.510 15.012 -2.421 1.00 90.38 134 GLY A O 1
ATOM 1043 N N . LEU A 1 135 ? 2.632 14.164 -4.495 1.00 92.94 135 LEU A N 1
ATOM 1044 C CA . LEU A 1 135 ? 1.394 14.787 -4.994 1.00 92.94 135 LEU A CA 1
ATOM 1045 C C . LEU A 1 135 ? 0.141 14.097 -4.462 1.00 92.94 135 LEU A C 1
ATOM 1047 O O . LEU A 1 135 ? -0.809 14.771 -4.079 1.00 92.94 135 LEU A O 1
ATOM 1051 N N . LEU A 1 136 ? 0.150 12.764 -4.409 1.00 92.06 136 LEU A N 1
ATOM 1052 C CA . LEU A 1 136 ? -0.984 11.968 -3.933 1.00 92.06 136 LEU A CA 1
ATOM 1053 C C . LEU A 1 136 ? -0.963 11.752 -2.419 1.00 92.06 136 LEU A C 1
ATOM 1055 O O . LEU A 1 136 ? -1.806 11.027 -1.885 1.00 92.06 136 LEU A O 1
ATOM 1059 N N . TRP A 1 137 ? -0.017 12.391 -1.729 1.00 88.75 137 TRP A N 1
ATOM 1060 C CA . TRP A 1 137 ? 0.021 12.404 -0.280 1.00 88.75 137 TRP A CA 1
ATOM 1061 C C . TRP A 1 137 ? -1.229 13.113 0.253 1.00 88.75 137 TRP A C 1
ATOM 1063 O O . TRP A 1 137 ? -1.444 14.288 -0.067 1.00 88.75 137 TRP A O 1
ATOM 1073 N N . PRO A 1 138 ? -2.063 12.445 1.067 1.00 85.38 138 PRO A N 1
ATOM 1074 C CA . PRO A 1 138 ? -3.274 13.063 1.577 1.00 85.38 138 PRO A CA 1
ATOM 1075 C C . PRO A 1 138 ? -2.896 14.260 2.460 1.00 85.38 138 PRO A C 1
ATOM 1077 O O . PRO A 1 138 ? -1.891 14.187 3.180 1.00 85.38 138 PRO A O 1
ATOM 1080 N N . PRO A 1 139 ? -3.689 15.349 2.453 1.00 77.62 139 PRO A N 1
ATOM 1081 C CA . PRO A 1 139 ? -3.426 16.486 3.318 1.00 77.62 139 PRO A CA 1
ATOM 1082 C C . PRO A 1 139 ? -3.305 16.018 4.776 1.00 77.62 139 PRO A C 1
ATOM 1084 O O . PRO A 1 139 ? -3.919 15.007 5.166 1.00 77.62 139 PRO A O 1
ATOM 1087 N N . PRO A 1 140 ? -2.488 16.706 5.594 1.00 68.75 140 PRO A N 1
ATOM 1088 C CA . PRO A 1 140 ? -2.469 16.454 7.021 1.00 68.75 140 PRO A CA 1
ATOM 1089 C C . PRO A 1 140 ? -3.895 16.676 7.525 1.00 68.75 140 PRO A C 1
ATOM 1091 O O . PRO A 1 140 ? -4.364 17.805 7.617 1.00 68.75 140 PRO A O 1
ATOM 1094 N N . ARG A 1 141 ? -4.624 15.581 7.777 1.00 57.75 141 ARG A N 1
ATOM 1095 C CA . ARG A 1 141 ? -5.877 15.644 8.526 1.00 57.75 141 ARG A CA 1
ATOM 1096 C C . ARG A 1 141 ? -5.533 16.385 9.812 1.00 57.75 141 ARG A C 1
ATOM 1098 O O . ARG A 1 141 ? -4.648 15.923 10.537 1.00 57.75 141 ARG A O 1
ATOM 1105 N N . GLN A 1 142 ? -6.162 17.543 10.031 1.00 42.66 142 GLN A N 1
ATOM 1106 C CA . GLN A 1 142 ? -6.111 18.220 11.320 1.00 42.66 142 GLN A CA 1
ATOM 1107 C C . GLN A 1 142 ? -6.403 17.169 12.384 1.00 42.66 142 GLN A C 1
ATOM 1109 O O . GLN A 1 142 ? -7.291 16.334 12.206 1.00 42.66 142 GLN A O 1
ATOM 1114 N N . ALA A 1 143 ? -5.568 17.153 13.415 1.00 40.12 143 ALA A N 1
ATOM 1115 C CA . ALA A 1 143 ? -5.597 16.160 14.463 1.00 40.12 143 ALA A CA 1
ATOM 1116 C C . ALA A 1 143 ? -6.964 16.166 15.165 1.00 40.12 143 ALA A C 1
ATOM 1118 O O . ALA A 1 143 ? -7.154 16.851 16.162 1.00 40.12 143 ALA A O 1
ATOM 1119 N N . GLN A 1 144 ? -7.908 15.359 14.692 1.00 39.34 144 GLN A N 1
ATOM 1120 C CA . GLN A 1 144 ? -8.761 14.643 15.623 1.00 39.34 144 GLN A CA 1
ATOM 1121 C C . GLN A 1 144 ? -7.851 13.571 16.221 1.00 39.34 144 GLN A C 1
ATOM 1123 O O . GLN A 1 144 ? -7.553 12.573 15.570 1.00 39.34 144 GLN A O 1
ATOM 1128 N N . THR A 1 145 ? -7.274 13.922 17.376 1.00 39.12 145 THR A N 1
ATOM 1129 C CA . THR A 1 145 ? -6.511 13.052 18.286 1.00 39.12 145 THR A CA 1
ATOM 1130 C C . THR A 1 145 ? -5.439 12.185 17.613 1.00 39.12 145 THR A C 1
ATOM 1132 O O . THR A 1 145 ? -5.619 11.024 17.256 1.00 39.12 145 THR A O 1
ATOM 1135 N N . TRP A 1 146 ? -4.271 12.808 17.465 1.00 35.53 146 TRP A N 1
ATOM 1136 C CA . TRP A 1 146 ? -3.007 12.230 17.013 1.00 35.53 146 TRP A CA 1
ATOM 1137 C C . TRP A 1 146 ? -2.611 10.995 17.848 1.00 35.53 146 TRP A C 1
ATOM 1139 O O . TRP A 1 146 ? -2.517 11.082 19.070 1.00 35.53 146 TRP A O 1
ATOM 1149 N N . LEU A 1 147 ? -2.309 9.873 17.190 1.00 36.97 147 LEU A N 1
ATOM 1150 C CA . LEU A 1 147 ? -1.536 8.764 17.763 1.00 36.97 147 LEU A CA 1
ATOM 1151 C C . LEU A 1 147 ? -0.222 8.628 16.986 1.00 36.97 147 LEU A C 1
ATOM 1153 O O . LEU A 1 147 ? -0.241 8.729 15.753 1.00 36.97 147 LEU A O 1
ATOM 1157 N N . PRO A 1 148 ? 0.908 8.392 17.671 1.00 31.61 148 PRO A N 1
ATOM 1158 C CA . PRO A 1 148 ? 2.205 8.229 17.031 1.00 31.61 148 PRO A CA 1
ATOM 1159 C C . PRO A 1 148 ? 2.316 6.887 16.275 1.00 31.61 148 PRO A C 1
ATOM 1161 O O . PRO A 1 148 ? 1.651 5.912 16.632 1.00 31.61 148 PRO A O 1
ATOM 1164 N N . PRO A 1 149 ? 3.174 6.809 15.239 1.00 34.81 149 PRO A N 1
ATOM 1165 C CA . PRO A 1 149 ? 3.408 5.592 14.471 1.00 34.81 149 PRO A CA 1
ATOM 1166 C C . PRO A 1 149 ? 4.339 4.653 15.247 1.00 34.81 149 PRO A C 1
ATOM 1168 O O . PRO A 1 149 ? 5.538 4.899 15.369 1.00 34.81 149 PRO A O 1
ATOM 1171 N N . SER A 1 150 ? 3.802 3.561 15.775 1.00 39.62 150 SER A N 1
ATOM 1172 C CA . SER A 1 150 ? 4.582 2.529 16.453 1.00 39.62 150 SER A CA 1
ATOM 1173 C C . SER A 1 150 ? 5.234 1.577 15.448 1.00 39.62 150 SER A C 1
ATOM 1175 O O . SER A 1 150 ? 4.598 0.815 14.720 1.00 39.62 150 SER A O 1
ATOM 1177 N N . VAL A 1 151 ? 6.562 1.618 15.453 1.00 37.41 151 VAL A N 1
ATOM 1178 C CA . VAL A 1 151 ? 7.447 0.510 15.092 1.00 37.41 151 VAL A CA 1
ATOM 1179 C C . VAL A 1 151 ? 7.065 -0.697 15.952 1.00 37.41 151 VAL A C 1
ATOM 1181 O O . VAL A 1 151 ? 6.882 -0.507 17.145 1.00 37.41 151 VAL A O 1
ATOM 1184 N N . MET A 1 152 ? 6.937 -1.886 15.345 1.00 37.97 152 MET A N 1
ATOM 1185 C CA . MET A 1 152 ? 6.827 -3.257 15.904 1.00 37.97 152 MET A CA 1
ATOM 1186 C C . MET A 1 152 ? 7.060 -3.472 17.423 1.00 37.97 152 MET A C 1
ATOM 1188 O O . MET A 1 152 ? 7.852 -4.304 17.858 1.00 37.97 152 MET A O 1
ATOM 1192 N N . HIS A 1 153 ? 6.290 -2.794 18.251 1.00 34.03 153 HIS A N 1
ATOM 1193 C CA . HIS A 1 153 ? 5.999 -3.110 19.634 1.00 34.03 153 HIS A CA 1
ATOM 1194 C C . HIS A 1 153 ? 4.487 -3.123 19.707 1.00 34.03 153 HIS A C 1
ATOM 1196 O O . HIS A 1 153 ? 3.857 -2.262 19.094 1.00 34.03 153 HIS A O 1
ATOM 1202 N N . LYS A 1 154 ? 3.924 -4.141 20.375 1.00 38.16 154 LYS A N 1
ATOM 1203 C CA . LYS A 1 154 ? 2.494 -4.250 20.685 1.00 38.16 154 LYS A CA 1
ATOM 1204 C C . LYS A 1 154 ? 1.975 -2.863 21.036 1.00 38.16 154 LYS A C 1
ATOM 1206 O O . LYS A 1 154 ? 2.222 -2.366 22.134 1.00 38.16 154 LYS A O 1
ATOM 1211 N N . VAL A 1 155 ? 1.329 -2.234 20.062 1.00 36.03 155 VAL A N 1
ATOM 1212 C CA . VAL A 1 155 ? 0.674 -0.953 20.251 1.00 36.03 155 VAL A CA 1
ATOM 1213 C C . VAL A 1 155 ? -0.370 -1.269 21.298 1.00 36.03 155 VAL A C 1
ATOM 1215 O O . VAL A 1 155 ? -1.170 -2.166 21.083 1.00 36.03 155 VAL A O 1
ATOM 1218 N N . HIS A 1 156 ? -0.247 -0.659 22.468 1.00 38.34 156 HIS A N 1
ATOM 1219 C CA . HIS A 1 156 ? -1.395 -0.478 23.331 1.00 38.34 156 HIS A CA 1
ATOM 1220 C C . HIS A 1 156 ? -2.032 0.801 22.802 1.00 38.34 156 HIS A C 1
ATOM 1222 O O . HIS A 1 156 ? -1.598 1.901 23.137 1.00 38.34 156 HIS A O 1
ATOM 1228 N N . SER A 1 157 ? -2.932 0.669 21.834 1.00 34.97 157 SER A N 1
ATOM 1229 C CA . SER A 1 157 ? -3.779 1.744 21.345 1.00 34.97 157 SER A CA 1
ATOM 1230 C C . SER A 1 157 ? -4.958 1.871 22.308 1.00 34.97 157 SER A C 1
ATOM 1232 O O . SER A 1 157 ? -5.886 1.065 22.257 1.00 34.97 157 SER A O 1
ATOM 1234 N N . PRO A 1 158 ? -5.020 2.929 23.134 1.00 42.47 158 PRO A N 1
ATOM 1235 C CA . PRO A 1 158 ? -6.202 3.208 23.949 1.00 42.47 158 PRO A CA 1
ATOM 1236 C C . PRO A 1 158 ? -7.412 3.686 23.117 1.00 42.47 158 PRO A C 1
ATOM 1238 O O . PRO A 1 158 ? -8.399 4.158 23.669 1.00 42.47 158 PRO A O 1
ATOM 1241 N N . THR A 1 159 ? -7.337 3.642 21.784 1.00 42.69 159 THR A N 1
ATOM 1242 C CA . THR A 1 159 ? -8.134 4.499 20.887 1.00 42.69 159 THR A CA 1
ATOM 1243 C C . THR A 1 159 ? -8.806 3.742 19.752 1.00 42.69 159 THR A C 1
ATOM 1245 O O . THR A 1 159 ? -9.873 4.154 19.303 1.00 42.69 159 THR A O 1
ATOM 1248 N N . PHE A 1 160 ? -8.272 2.593 19.346 1.00 45.84 160 PHE A N 1
ATOM 1249 C CA . PHE A 1 160 ? -9.076 1.579 18.684 1.00 45.84 160 PHE A CA 1
ATOM 1250 C C . PHE A 1 160 ? -9.408 0.521 19.726 1.00 45.84 160 PHE A C 1
ATOM 1252 O O . PHE A 1 160 ? -8.633 -0.403 19.956 1.00 45.84 160 PHE A O 1
ATOM 1259 N N . GLY A 1 161 ? -10.599 0.623 20.326 1.00 51.19 161 GLY A N 1
ATOM 1260 C CA . GLY A 1 161 ? -11.145 -0.383 21.249 1.00 51.19 161 GLY A CA 1
ATOM 1261 C C . GLY A 1 161 ? -11.162 -1.821 20.695 1.00 51.19 161 GLY A C 1
ATOM 1262 O O . GLY A 1 161 ? -11.576 -2.742 21.382 1.00 51.19 161 GLY A O 1
ATOM 1263 N N . THR A 1 162 ? -10.689 -2.055 19.466 1.00 56.31 162 THR A N 1
ATOM 1264 C CA . THR A 1 162 ? -10.409 -3.379 18.916 1.00 56.31 162 THR A CA 1
ATOM 1265 C C . THR A 1 162 ? -9.405 -4.174 19.744 1.00 56.31 162 THR A C 1
ATOM 1267 O O . THR A 1 162 ? -9.469 -5.392 19.702 1.00 56.31 162 THR A O 1
ATOM 1270 N N . GLU A 1 163 ? -8.496 -3.548 20.498 1.00 64.75 163 GLU A N 1
ATOM 1271 C CA . GLU A 1 163 ? -7.631 -4.300 21.426 1.00 64.75 163 GLU A CA 1
ATOM 1272 C C . GLU A 1 163 ? -8.437 -4.941 22.546 1.00 64.75 163 GLU A C 1
ATOM 1274 O O . GLU A 1 163 ? -8.260 -6.122 22.831 1.00 64.75 163 GLU A O 1
ATOM 1279 N N . VAL A 1 164 ? -9.389 -4.189 23.099 1.00 68.62 164 VAL A N 1
ATOM 1280 C CA . VAL A 1 164 ? -10.316 -4.647 24.140 1.00 68.62 164 VAL A CA 1
ATOM 1281 C C . VAL A 1 164 ? -11.079 -5.889 23.677 1.00 68.62 164 VAL A C 1
ATOM 1283 O O . VAL A 1 164 ? -11.318 -6.803 24.460 1.00 68.62 164 VAL A O 1
ATOM 1286 N N . ARG A 1 165 ? -11.388 -5.982 22.378 1.00 74.56 165 ARG A N 1
ATOM 1287 C CA . ARG A 1 165 ? -12.026 -7.167 21.798 1.00 74.56 165 ARG A CA 1
ATOM 1288 C C . ARG A 1 165 ? -11.197 -8.446 21.947 1.00 74.56 165 ARG A C 1
ATOM 1290 O O . ARG A 1 165 ? -11.778 -9.513 22.132 1.00 74.56 165 ARG A O 1
ATOM 1297 N N . TRP A 1 166 ? -9.879 -8.348 21.787 1.00 74.44 166 TRP A N 1
ATOM 1298 C CA . TRP A 1 166 ? -8.962 -9.494 21.776 1.00 74.44 166 TRP A CA 1
ATOM 1299 C C . TRP A 1 166 ? -8.337 -9.779 23.147 1.00 74.44 166 TRP A C 1
ATOM 1301 O O . TRP A 1 166 ? -7.592 -10.748 23.284 1.00 74.44 166 TRP A O 1
ATOM 1311 N N . GLN A 1 167 ? -8.623 -8.952 24.155 1.00 76.25 167 GLN A N 1
ATOM 1312 C CA . GLN A 1 167 ? -8.209 -9.192 25.533 1.00 76.25 167 GLN A CA 1
ATOM 1313 C C . GLN A 1 167 ? -9.074 -10.277 26.183 1.00 76.25 167 GLN A C 1
ATOM 1315 O O . GLN A 1 167 ? -10.236 -10.480 25.820 1.00 76.25 167 GLN A O 1
ATOM 1320 N N . ALA A 1 168 ? -8.496 -10.985 27.156 1.00 78.00 168 ALA A N 1
ATOM 1321 C CA . ALA A 1 168 ? -9.264 -11.878 28.009 1.00 78.00 168 ALA A CA 1
ATOM 1322 C C . ALA A 1 168 ? -10.295 -11.036 28.767 1.00 78.00 168 ALA A C 1
ATOM 1324 O O . ALA A 1 168 ? -9.923 -10.184 29.570 1.00 78.00 168 ALA A O 1
ATOM 1325 N N . ALA A 1 169 ? -11.574 -11.243 28.462 1.00 83.12 169 ALA A N 1
ATOM 1326 C CA . ALA A 1 169 ? -12.656 -10.495 29.076 1.00 83.12 169 ALA A CA 1
ATOM 1327 C C . ALA A 1 169 ? -13.368 -11.349 30.123 1.00 83.12 169 ALA A C 1
ATOM 1329 O O . ALA A 1 169 ? -13.742 -12.494 29.844 1.00 83.12 169 ALA A O 1
ATOM 1330 N N . HIS A 1 170 ? -13.573 -10.779 31.305 1.00 88.38 170 HIS A N 1
ATOM 1331 C CA . HIS A 1 170 ? -14.336 -11.410 32.373 1.00 88.38 170 HIS A CA 1
ATOM 1332 C C . HIS A 1 170 ? -15.842 -11.185 32.159 1.00 88.38 170 HIS A C 1
ATOM 1334 O O . HIS A 1 170 ? -16.264 -10.122 31.702 1.00 88.38 170 HIS A O 1
ATOM 1340 N N . VAL A 1 171 ? -16.664 -12.192 32.453 1.00 90.75 171 VAL A N 1
ATOM 1341 C CA . VAL A 1 171 ? -18.129 -12.071 32.429 1.00 90.75 171 VAL A CA 1
ATOM 1342 C C . VAL A 1 171 ? -18.590 -12.047 33.887 1.00 90.75 171 VAL A C 1
ATOM 1344 O O . VAL A 1 171 ? -18.560 -13.106 34.517 1.00 90.75 171 VAL A O 1
ATOM 1347 N N . PRO A 1 172 ? -18.955 -10.876 34.442 1.00 86.00 172 PRO A N 1
ATOM 1348 C CA . PRO A 1 172 ? -19.313 -10.778 35.850 1.00 86.00 172 PRO A CA 1
ATOM 1349 C C . PRO A 1 172 ? -20.632 -11.495 36.155 1.00 86.00 172 PRO A C 1
ATOM 1351 O O . PRO A 1 172 ? -21.541 -11.562 35.322 1.00 86.00 172 PRO A O 1
ATOM 1354 N N . ILE A 1 173 ? -20.716 -12.035 37.372 1.00 85.06 173 ILE A N 1
ATOM 1355 C CA . ILE A 1 173 ? -21.907 -12.664 37.949 1.00 85.06 173 ILE A CA 1
ATOM 1356 C C . ILE A 1 173 ? -22.109 -12.019 39.333 1.00 85.06 173 ILE A C 1
ATOM 1358 O O . ILE A 1 173 ? -21.298 -12.287 40.221 1.00 85.06 173 ILE A O 1
ATOM 1362 N N . PRO A 1 174 ? -23.144 -11.183 39.553 1.00 86.06 174 PRO A N 1
ATOM 1363 C CA . PRO A 1 174 ? -24.247 -10.836 38.644 1.00 86.06 174 PRO A CA 1
ATOM 1364 C C . PRO A 1 174 ? -23.835 -9.902 37.481 1.00 86.06 174 PRO A C 1
ATOM 1366 O O . PRO A 1 174 ? -22.780 -9.274 37.549 1.00 86.06 174 PRO A O 1
ATOM 1369 N N . PRO A 1 175 ? -24.649 -9.796 36.410 1.00 87.94 175 PRO A N 1
ATOM 1370 C CA . PRO A 1 175 ? -24.379 -8.882 35.302 1.00 87.94 175 PRO A CA 1
ATOM 1371 C C . PRO A 1 175 ? -24.562 -7.413 35.713 1.00 87.94 175 PRO A C 1
ATOM 1373 O O . PRO A 1 175 ? -25.519 -7.053 36.394 1.00 87.94 175 PRO A O 1
ATOM 1376 N N . GLU A 1 176 ? -23.656 -6.562 35.236 1.00 92.88 176 GLU A N 1
ATOM 1377 C CA . GLU A 1 176 ? -23.593 -5.118 35.544 1.00 92.88 176 GLU A CA 1
ATOM 1378 C C . GLU A 1 176 ? -24.239 -4.238 34.465 1.00 92.88 176 GLU A C 1
ATOM 1380 O O . GLU A 1 176 ? -24.378 -3.025 34.622 1.00 92.88 176 GLU A O 1
ATOM 1385 N N . LEU A 1 177 ? -24.610 -4.858 33.345 1.00 94.62 177 LEU A N 1
ATOM 1386 C CA . LEU A 1 177 ? -25.337 -4.236 32.252 1.00 94.62 177 LEU A CA 1
ATOM 1387 C C . LEU A 1 177 ? -26.596 -5.045 31.970 1.00 94.62 177 LEU A C 1
ATOM 1389 O O . LEU A 1 177 ? -26.530 -6.259 31.761 1.00 94.62 177 LEU A O 1
ATOM 1393 N N . GLU A 1 178 ? -27.725 -4.356 31.888 1.00 95.00 178 GLU A N 1
ATOM 1394 C CA . GLU A 1 178 ? -28.987 -4.913 31.417 1.00 95.00 178 GLU A CA 1
ATOM 1395 C C . GLU A 1 178 ? -29.210 -4.529 29.950 1.00 95.00 178 GLU A C 1
ATOM 1397 O O . GLU A 1 178 ? -28.851 -3.433 29.511 1.00 95.00 178 GLU A O 1
ATOM 1402 N N . VAL A 1 179 ? -29.780 -5.452 29.173 1.00 94.44 179 VAL A N 1
ATOM 1403 C CA . VAL A 1 179 ? -30.053 -5.260 27.746 1.00 94.44 179 VAL A CA 1
ATOM 1404 C C . VAL A 1 179 ? -31.549 -5.339 27.496 1.00 94.44 179 VAL A C 1
ATOM 1406 O O . VAL A 1 179 ? -32.145 -6.400 27.667 1.00 94.44 179 VAL A O 1
ATOM 1409 N N . THR A 1 180 ? -32.127 -4.254 26.988 1.00 93.75 180 THR A N 1
ATOM 1410 C CA . THR A 1 180 ? -33.538 -4.202 26.589 1.00 93.75 180 THR A CA 1
ATOM 1411 C C . THR A 1 180 ? -33.650 -4.005 25.083 1.00 93.75 180 THR A C 1
ATOM 1413 O O . THR A 1 180 ? -33.043 -3.104 24.499 1.00 93.75 180 THR A O 1
ATOM 1416 N N . LEU A 1 181 ? -34.435 -4.859 24.428 1.00 90.94 181 LEU A N 1
ATOM 1417 C CA . LEU A 1 181 ? -34.698 -4.763 22.994 1.00 90.94 181 LEU A CA 1
ATOM 1418 C C . LEU A 1 181 ? -35.849 -3.793 22.734 1.00 90.94 181 LEU A C 1
ATOM 1420 O O . LEU A 1 181 ? -36.932 -3.942 23.291 1.00 90.94 181 LEU A O 1
ATOM 1424 N N . ALA A 1 182 ? -35.630 -2.836 21.838 1.00 86.31 182 ALA A N 1
ATOM 1425 C CA . ALA A 1 182 ? -36.645 -1.891 21.397 1.00 86.31 182 ALA A CA 1
ATOM 1426 C C . ALA A 1 182 ? -36.693 -1.816 19.861 1.00 86.31 182 ALA A C 1
ATOM 1428 O O . ALA A 1 182 ? -35.886 -2.427 19.150 1.00 86.31 182 ALA A O 1
ATOM 1429 N N . GLN A 1 183 ? -37.676 -1.094 19.317 1.00 84.62 183 GLN A N 1
ATOM 1430 C CA . GLN A 1 183 ? -37.861 -0.983 17.867 1.00 84.62 183 GLN A CA 1
ATOM 1431 C C . GLN A 1 183 ? -36.653 -0.288 17.216 1.00 84.62 183 GLN A C 1
ATOM 1433 O O . GLN A 1 183 ? -36.433 0.909 17.391 1.00 84.62 183 GLN A O 1
ATOM 1438 N N . GLY A 1 184 ? -35.840 -1.055 16.484 1.00 84.06 184 GLY A N 1
ATOM 1439 C CA . GLY A 1 184 ? -34.650 -0.562 15.777 1.00 84.06 184 GLY A CA 1
ATOM 1440 C C . GLY A 1 184 ? -33.440 -0.226 16.661 1.00 84.06 184 GLY A C 1
ATOM 1441 O O . GLY A 1 184 ? -32.415 0.219 16.143 1.00 84.06 184 GLY A O 1
ATOM 1442 N N . HIS A 1 185 ? -33.512 -0.452 17.975 1.00 91.56 185 HIS A N 1
ATOM 1443 C CA . HIS A 1 185 ? -32.413 -0.154 18.893 1.00 91.56 185 HIS A CA 1
ATOM 1444 C C . HIS A 1 185 ? -32.307 -1.153 20.047 1.00 91.56 185 HIS A C 1
ATOM 1446 O O . HIS A 1 185 ? -33.241 -1.887 20.364 1.00 91.56 185 HIS A O 1
ATOM 1452 N N . ILE A 1 186 ? -31.127 -1.185 20.654 1.00 92.88 186 ILE A N 1
ATOM 1453 C CA . ILE A 1 186 ? -30.822 -1.932 21.871 1.00 92.88 186 ILE A CA 1
ATOM 1454 C C . ILE A 1 186 ? -30.521 -0.896 22.949 1.00 92.88 186 ILE A C 1
ATOM 1456 O O . ILE A 1 186 ? -29.688 -0.013 22.736 1.00 92.88 186 ILE A O 1
ATOM 1460 N N . LEU A 1 187 ? -31.202 -0.984 24.083 1.00 95.31 187 LEU A N 1
ATOM 1461 C CA . LEU A 1 187 ? -30.921 -0.174 25.260 1.00 95.31 187 LEU A CA 1
ATOM 1462 C C . LEU A 1 187 ? -29.982 -0.953 26.174 1.00 95.31 187 LEU A C 1
ATOM 1464 O O . LEU A 1 187 ? -30.256 -2.103 26.508 1.00 95.31 187 LEU A O 1
ATOM 1468 N N . LEU A 1 188 ? -28.872 -0.325 26.539 1.00 95.94 188 LEU A N 1
ATOM 1469 C CA . LEU A 1 188 ? -27.947 -0.802 27.554 1.00 95.94 188 LEU A CA 1
ATOM 1470 C C . LEU A 1 188 ? -28.143 0.036 28.804 1.00 95.94 188 LEU A C 1
A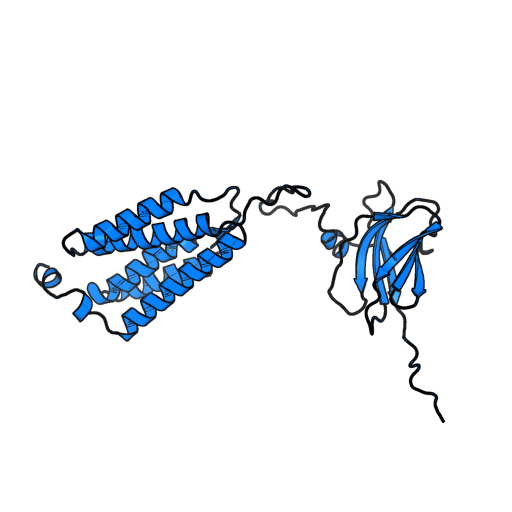TOM 1472 O O . LEU A 1 188 ? -27.912 1.241 28.742 1.00 95.94 188 LEU A O 1
ATOM 1476 N N . ARG A 1 189 ? -28.522 -0.585 29.914 1.00 96.25 189 ARG A N 1
ATOM 1477 C CA . ARG A 1 189 ? -28.669 0.100 31.197 1.00 96.25 189 ARG A CA 1
ATOM 1478 C C . ARG A 1 189 ? -27.563 -0.313 32.150 1.00 96.25 189 ARG A C 1
ATOM 1480 O O . ARG A 1 189 ? -27.302 -1.505 32.297 1.00 96.25 189 ARG A O 1
ATOM 1487 N N . ASN A 1 190 ? -26.933 0.657 32.804 1.00 96.75 190 ASN A N 1
ATOM 1488 C CA . ASN A 1 190 ? -25.979 0.371 33.870 1.00 96.75 190 ASN A CA 1
ATOM 1489 C C . ASN A 1 190 ? -26.721 -0.044 35.151 1.00 96.75 190 ASN A C 1
ATOM 1491 O O . ASN A 1 190 ? -27.447 0.767 35.728 1.00 96.75 190 ASN A O 1
ATOM 1495 N N . THR A 1 191 ? -26.547 -1.290 35.592 1.00 95.62 191 THR A N 1
ATOM 1496 C CA . THR A 1 191 ? -27.119 -1.811 36.847 1.00 95.62 191 THR A CA 1
ATOM 1497 C C . THR A 1 191 ? -26.101 -1.872 37.986 1.00 95.62 191 THR A C 1
ATOM 1499 O O . THR A 1 191 ? -26.479 -2.180 39.117 1.00 95.62 191 THR A O 1
ATOM 1502 N N . ALA A 1 192 ? -24.826 -1.571 37.721 1.00 92.56 192 ALA A N 1
ATOM 1503 C CA . ALA A 1 192 ? -23.809 -1.457 38.756 1.00 92.56 192 ALA A CA 1
ATOM 1504 C C . ALA A 1 192 ? -24.007 -0.193 39.608 1.00 92.56 192 ALA A C 1
ATOM 1506 O O . ALA A 1 192 ? -24.636 0.782 39.198 1.00 92.56 192 ALA A O 1
ATOM 1507 N N . SER A 1 193 ? -23.421 -0.195 40.807 1.00 92.69 193 SER A N 1
ATOM 1508 C CA . SER A 1 193 ? -23.384 0.975 41.694 1.00 92.69 193 SER A CA 1
ATOM 1509 C C . SER A 1 193 ? -22.367 2.041 41.264 1.00 92.69 193 SER A C 1
ATOM 1511 O O . SER A 1 193 ? -22.308 3.102 41.878 1.00 92.69 193 SER A O 1
ATOM 1513 N N . GLU A 1 194 ? -21.551 1.761 40.245 1.00 93.44 194 GLU A N 1
ATOM 1514 C CA . GLU A 1 194 ? -20.482 2.627 39.737 1.00 93.44 194 GLU A CA 1
ATOM 1515 C C . GLU A 1 194 ? -20.652 2.935 38.243 1.00 93.44 194 GLU A C 1
ATOM 1517 O O . GLU A 1 194 ? -21.328 2.204 37.513 1.00 93.44 194 GLU A O 1
ATOM 1522 N N . SER A 1 195 ? -20.048 4.030 37.775 1.00 93.50 195 SER A N 1
ATOM 1523 C CA . SER A 1 195 ? -20.076 4.398 36.357 1.00 93.50 195 SER A CA 1
ATOM 1524 C C . SER A 1 195 ? -19.256 3.411 35.528 1.00 93.50 195 SER A C 1
ATOM 1526 O O . SER A 1 195 ? -18.127 3.085 35.879 1.00 93.50 195 SER A O 1
ATOM 1528 N N . LEU A 1 196 ? -19.782 2.969 34.387 1.00 93.88 196 LEU A N 1
ATOM 1529 C CA . LEU A 1 196 ? -19.103 2.011 33.514 1.00 93.88 196 LEU A CA 1
ATOM 1530 C C . LEU A 1 196 ? -18.589 2.693 32.253 1.00 93.88 196 LEU A C 1
ATOM 1532 O O . LEU A 1 196 ? -19.292 3.471 31.611 1.00 93.88 196 LEU A O 1
ATOM 1536 N N . TRP A 1 197 ? -17.371 2.354 31.846 1.00 91.81 197 TRP A N 1
ATOM 1537 C CA . TRP A 1 197 ? -16.788 2.836 30.604 1.00 91.81 197 TRP A CA 1
ATOM 1538 C C . TRP A 1 197 ? -17.006 1.828 29.474 1.00 91.81 197 TRP A C 1
ATOM 1540 O O . TRP A 1 197 ? -16.333 0.800 29.391 1.00 91.81 197 TRP A O 1
ATOM 1550 N N . LEU A 1 198 ? -17.930 2.133 28.563 1.00 91.62 198 LEU A N 1
ATOM 1551 C CA . LEU A 1 198 ? -18.163 1.352 27.352 1.00 91.62 198 LEU A CA 1
ATOM 1552 C C . LEU A 1 198 ? -17.018 1.562 26.352 1.00 91.62 198 LEU A C 1
ATOM 1554 O O . LEU A 1 198 ? -16.741 2.694 25.949 1.00 91.62 198 LEU A O 1
ATOM 1558 N N . ARG A 1 199 ? -16.391 0.457 25.925 1.00 88.75 199 ARG A N 1
ATOM 1559 C CA . ARG A 1 199 ? -15.217 0.411 25.027 1.00 88.75 199 ARG A CA 1
ATOM 1560 C C . ARG A 1 199 ? -15.558 0.044 23.583 1.00 88.75 199 ARG A C 1
ATOM 1562 O O . ARG A 1 199 ? -14.811 0.336 22.644 1.00 88.75 199 ARG A O 1
ATOM 1569 N N . GLY A 1 200 ? -16.676 -0.642 23.386 1.00 90.31 200 GLY A N 1
ATOM 1570 C CA . GLY A 1 200 ? -17.153 -1.018 22.064 1.00 90.31 200 GLY A CA 1
ATOM 1571 C C . GLY A 1 200 ? -18.125 -2.176 22.098 1.00 90.31 200 GLY A C 1
ATOM 1572 O O . GLY A 1 200 ? -18.382 -2.773 23.142 1.00 90.31 200 GLY A O 1
ATOM 1573 N N . TRP A 1 201 ? -18.678 -2.492 20.935 1.00 91.44 201 TRP A N 1
ATOM 1574 C CA . TRP A 1 201 ? -19.661 -3.555 20.807 1.00 91.44 201 TRP A CA 1
ATOM 1575 C C . TRP A 1 201 ? -19.621 -4.227 19.437 1.00 91.44 201 TRP A C 1
ATOM 1577 O O . TRP A 1 201 ? -18.970 -3.769 18.497 1.00 91.44 201 TRP A O 1
ATOM 1587 N N . THR A 1 202 ? -20.283 -5.371 19.319 1.00 90.81 202 THR A N 1
ATOM 1588 C CA . THR A 1 202 ? -20.406 -6.127 18.069 1.00 90.81 202 THR A CA 1
ATOM 1589 C C . THR A 1 202 ? -21.748 -6.863 18.039 1.00 90.81 202 THR A C 1
ATOM 1591 O O . THR A 1 202 ? -22.124 -7.453 19.057 1.00 90.81 202 THR A O 1
ATOM 1594 N N . PRO A 1 203 ? -22.475 -6.864 16.906 1.00 89.75 203 PRO A N 1
ATOM 1595 C CA . PRO A 1 203 ? -23.625 -7.746 16.721 1.00 89.75 203 PRO A CA 1
ATOM 1596 C C . PRO A 1 203 ? -23.205 -9.220 16.823 1.00 89.75 203 PRO A C 1
ATOM 1598 O O . PRO A 1 203 ? -22.201 -9.622 16.231 1.00 89.75 203 PRO A O 1
ATOM 1601 N N . ALA A 1 204 ? -23.965 -10.051 17.537 1.00 85.38 204 ALA A N 1
ATOM 1602 C CA . ALA A 1 204 ? -23.688 -11.485 17.584 1.00 85.38 204 ALA A CA 1
ATOM 1603 C C . ALA A 1 204 ? -23.781 -12.097 16.174 1.00 85.38 204 ALA A C 1
ATOM 1605 O O . ALA A 1 204 ? -24.623 -11.707 15.366 1.00 85.38 204 ALA A O 1
ATOM 1606 N N . GLY A 1 205 ? -22.871 -13.025 15.864 1.00 77.69 205 GLY A N 1
ATOM 1607 C CA . GLY A 1 205 ? -22.775 -13.658 14.543 1.00 77.69 205 GLY A CA 1
ATOM 1608 C C . GLY A 1 205 ? -22.101 -12.811 13.455 1.00 77.69 205 GLY A C 1
ATOM 1609 O O . GLY A 1 205 ? -21.909 -13.304 12.346 1.00 77.69 205 GLY A O 1
ATOM 1610 N N . ARG A 1 206 ? -21.691 -11.564 13.743 1.00 75.62 206 ARG A N 1
ATOM 1611 C CA . ARG A 1 206 ? -20.950 -10.709 12.799 1.00 75.62 206 ARG A CA 1
ATOM 1612 C C . ARG A 1 206 ? -19.580 -10.327 13.342 1.00 75.62 206 ARG A C 1
ATOM 1614 O O . ARG A 1 206 ? -19.398 -10.070 14.525 1.00 75.62 206 ARG A O 1
ATOM 1621 N N . ASN A 1 207 ? -18.600 -10.228 12.449 1.00 74.19 207 ASN A N 1
ATOM 1622 C CA . ASN A 1 207 ? -17.252 -9.766 12.774 1.00 74.19 207 ASN A CA 1
ATOM 1623 C C . ASN A 1 207 ? -17.124 -8.244 12.550 1.00 74.19 207 ASN A C 1
ATOM 1625 O O . ASN A 1 207 ? -16.322 -7.796 11.737 1.00 74.19 207 ASN A O 1
ATOM 1629 N N . ALA A 1 208 ? -17.956 -7.452 13.232 1.00 76.69 208 ALA A N 1
ATOM 1630 C CA . ALA A 1 208 ? -18.082 -6.010 13.000 1.00 76.69 208 ALA A CA 1
ATOM 1631 C C . ALA A 1 208 ? -17.933 -5.215 14.305 1.00 76.69 208 ALA A C 1
ATOM 1633 O O . ALA A 1 208 ? -18.913 -4.729 14.870 1.00 76.69 208 ALA A O 1
ATOM 1634 N N . PHE A 1 209 ? -16.697 -5.109 14.799 1.00 83.25 209 PHE A N 1
ATOM 1635 C CA . PHE A 1 209 ? -16.422 -4.349 16.015 1.00 83.25 209 PHE A CA 1
ATOM 1636 C C . PHE A 1 209 ? -16.608 -2.852 15.795 1.00 83.25 209 PHE A C 1
ATOM 1638 O O . PHE A 1 209 ? -15.966 -2.248 14.936 1.00 83.25 209 PHE A O 1
ATOM 1645 N N . ARG A 1 210 ? -17.476 -2.259 16.610 1.00 84.81 210 ARG A N 1
ATOM 1646 C CA . ARG A 1 210 ? -17.779 -0.833 16.627 1.00 84.81 210 ARG A CA 1
ATOM 1647 C C . ARG A 1 210 ? -17.210 -0.256 17.915 1.00 84.81 210 ARG A C 1
ATOM 1649 O O . ARG A 1 210 ? -17.688 -0.572 19.003 1.00 84.81 210 ARG A O 1
ATOM 1656 N N . ALA A 1 211 ? -16.165 0.557 17.783 1.00 82.56 211 ALA A N 1
ATOM 1657 C CA . ALA A 1 211 ? -15.564 1.240 18.920 1.00 82.56 211 ALA A CA 1
ATOM 1658 C C . ALA A 1 211 ? -16.576 2.204 19.551 1.00 82.56 211 ALA A C 1
ATOM 1660 O O . ALA A 1 211 ? -17.298 2.911 18.846 1.00 82.56 211 ALA A O 1
ATOM 1661 N N . LEU A 1 212 ? -16.609 2.220 20.878 1.00 82.19 212 LEU A N 1
ATOM 1662 C CA . LEU A 1 212 ? -17.415 3.130 21.677 1.00 82.19 212 LEU A CA 1
ATOM 1663 C C . LEU A 1 212 ? -16.496 3.685 22.761 1.00 82.19 212 LEU A C 1
ATOM 1665 O O . LEU A 1 212 ? -15.680 2.954 23.304 1.00 82.19 212 LEU A O 1
ATOM 1669 N N . ASN A 1 213 ? -16.559 4.981 23.027 1.00 83.00 213 ASN A N 1
ATOM 1670 C CA . ASN A 1 213 ? -15.767 5.597 24.083 1.00 83.00 213 ASN A CA 1
ATOM 1671 C C . ASN A 1 213 ? -16.705 6.479 24.896 1.00 83.00 213 ASN A C 1
ATOM 1673 O O . ASN A 1 213 ? -16.797 7.683 24.656 1.00 83.00 213 ASN A O 1
ATOM 1677 N N . ARG A 1 214 ? -17.498 5.840 25.758 1.00 85.12 214 ARG A N 1
ATOM 1678 C CA . ARG A 1 214 ? -18.552 6.521 26.506 1.00 85.12 214 ARG A CA 1
ATOM 1679 C C . ARG A 1 214 ? -18.688 5.948 27.904 1.00 85.12 214 ARG A C 1
ATOM 1681 O O . ARG A 1 214 ? -18.793 4.736 28.059 1.00 85.12 214 ARG A O 1
ATOM 1688 N N . THR A 1 215 ? -18.725 6.832 28.886 1.00 90.62 215 THR A N 1
ATOM 1689 C CA . THR A 1 215 ? -19.103 6.497 30.257 1.00 90.62 215 THR A CA 1
ATOM 1690 C C . THR A 1 215 ? -20.622 6.509 30.376 1.00 90.62 215 THR A C 1
ATOM 1692 O O . THR A 1 215 ? -21.271 7.355 29.757 1.00 90.62 215 THR A O 1
ATOM 1695 N N . ILE A 1 216 ? -21.166 5.548 31.114 1.00 94.06 216 ILE A N 1
ATOM 1696 C CA . ILE A 1 216 ? -22.574 5.490 31.501 1.00 94.06 216 ILE A CA 1
ATOM 1697 C C . ILE A 1 216 ? -22.665 5.453 33.024 1.00 94.06 216 ILE A C 1
ATOM 1699 O O . ILE A 1 216 ? -22.041 4.609 33.673 1.00 94.06 216 ILE A O 1
ATOM 1703 N N . ASP A 1 217 ? -23.417 6.377 33.602 1.00 95.50 217 ASP A N 1
ATOM 1704 C CA . ASP A 1 217 ? -23.573 6.457 35.054 1.00 95.50 217 ASP A CA 1
ATOM 1705 C C . ASP A 1 217 ? -24.552 5.390 35.577 1.00 95.50 217 ASP A C 1
ATOM 1707 O O . ASP A 1 217 ? -25.319 4.823 34.791 1.00 95.50 217 ASP A O 1
ATOM 1711 N N . PRO A 1 218 ? -24.531 5.056 36.883 1.00 95.88 218 PRO A N 1
ATOM 1712 C CA . PRO A 1 218 ? -25.478 4.113 37.477 1.00 95.88 218 PRO A CA 1
ATOM 1713 C C . PRO A 1 218 ? -26.931 4.460 37.135 1.00 95.88 218 PRO A C 1
ATOM 1715 O O . PRO A 1 218 ? -27.401 5.568 37.388 1.00 95.88 218 PRO A O 1
ATOM 1718 N N . GLY A 1 219 ? -27.656 3.503 36.556 1.00 94.00 219 GLY A N 1
ATOM 1719 C CA . GLY A 1 219 ? -29.040 3.676 36.124 1.00 94.00 219 GLY A CA 1
ATOM 1720 C C . GLY A 1 219 ? -29.240 4.414 34.794 1.00 94.00 219 GLY A C 1
ATOM 1721 O O . GLY A 1 219 ? -30.392 4.487 34.364 1.00 94.00 219 GLY A O 1
ATOM 1722 N N . GLU A 1 220 ? -28.184 4.923 34.143 1.00 95.25 220 GLU A N 1
ATOM 1723 C CA . GLU A 1 220 ? -28.258 5.564 32.820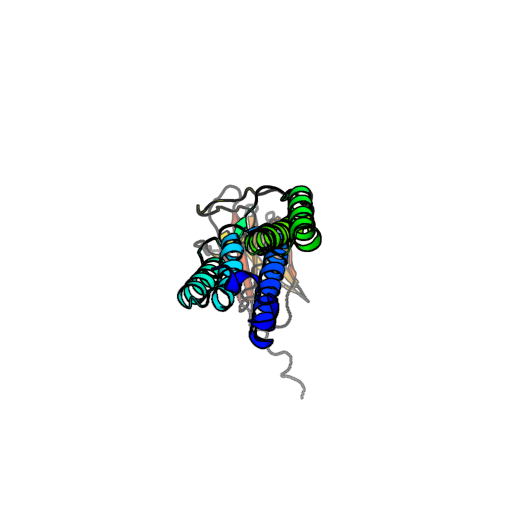 1.00 95.25 220 GLU A CA 1
ATOM 1724 C C . GLU A 1 220 ? -28.446 4.524 31.704 1.00 95.25 220 GLU A C 1
ATOM 1726 O O . GLU A 1 220 ? -27.852 3.439 31.724 1.00 95.25 220 GLU A O 1
ATOM 1731 N N . ASP A 1 221 ? -29.233 4.902 30.693 1.00 94.38 221 ASP A N 1
ATOM 1732 C CA . ASP A 1 221 ? -29.436 4.132 29.471 1.00 94.38 221 ASP A CA 1
ATOM 1733 C C . ASP A 1 221 ? -28.575 4.661 28.315 1.00 94.38 221 ASP A C 1
ATOM 1735 O O . ASP A 1 221 ? -28.559 5.855 27.999 1.00 94.38 221 ASP A O 1
ATOM 1739 N N . HIS A 1 222 ? -27.952 3.750 27.573 1.00 94.88 222 HIS A N 1
ATOM 1740 C CA . HIS A 1 222 ? -27.275 4.034 26.316 1.00 94.88 222 HIS A CA 1
ATOM 1741 C C . HIS A 1 222 ? -27.896 3.265 25.149 1.00 94.88 222 HIS A C 1
ATOM 1743 O O . HIS A 1 222 ? -28.154 2.066 25.227 1.00 94.88 222 HIS A O 1
ATOM 1749 N N . ARG A 1 223 ? -28.115 3.957 24.025 1.00 93.94 223 ARG A N 1
ATOM 1750 C CA . ARG A 1 223 ? -28.763 3.387 22.837 1.00 93.94 223 ARG A CA 1
ATOM 1751 C C . ARG A 1 223 ? -27.734 2.901 21.824 1.00 93.94 223 ARG A C 1
ATOM 1753 O O . ARG A 1 223 ? -26.934 3.691 21.328 1.00 93.94 223 ARG A O 1
ATOM 1760 N N . LEU A 1 224 ? -27.827 1.633 21.442 1.00 91.56 224 LEU A N 1
ATOM 1761 C CA . LEU A 1 224 ? -27.131 1.059 20.294 1.00 91.56 224 LEU A CA 1
ATOM 1762 C C . LEU A 1 224 ? -28.103 0.837 19.133 1.00 91.56 224 LEU A C 1
ATOM 1764 O O . LEU A 1 224 ? -29.279 0.539 19.331 1.00 91.56 224 LEU A O 1
ATOM 1768 N N . ILE A 1 225 ? -27.600 0.946 17.905 1.00 88.81 225 ILE A N 1
ATOM 1769 C CA . ILE A 1 225 ? -28.381 0.640 16.700 1.00 88.81 225 ILE A CA 1
ATOM 1770 C C . ILE A 1 225 ? -28.570 -0.877 16.613 1.00 88.81 225 ILE A C 1
ATOM 1772 O O . ILE A 1 225 ? -27.591 -1.619 16.703 1.00 88.81 225 ILE A O 1
ATOM 1776 N N . ARG A 1 226 ? -29.810 -1.329 16.399 1.00 86.88 226 ARG A N 1
ATOM 1777 C CA . ARG A 1 226 ? -30.119 -2.741 16.150 1.00 86.88 226 ARG A CA 1
ATOM 1778 C C . ARG A 1 226 ? -30.192 -2.996 14.651 1.00 86.88 226 ARG A C 1
ATOM 1780 O O . ARG A 1 226 ? -30.951 -2.338 13.944 1.00 86.88 226 ARG A O 1
ATOM 1787 N N . GLU A 1 227 ? -29.413 -3.953 14.167 1.00 84.88 227 GLU A N 1
ATOM 1788 C CA . GLU A 1 227 ? -29.457 -4.371 12.764 1.00 84.88 227 GLU A CA 1
ATOM 1789 C C . GLU A 1 227 ? -30.598 -5.379 12.534 1.00 84.88 227 GLU A C 1
ATOM 1791 O O . GLU A 1 227 ? -30.940 -6.163 13.422 1.00 84.88 227 GLU A O 1
ATOM 1796 N N . ILE A 1 228 ? -31.185 -5.377 11.332 1.00 80.19 228 ILE A N 1
ATOM 1797 C CA . ILE A 1 228 ? -32.203 -6.365 10.937 1.00 80.19 228 ILE A CA 1
ATOM 1798 C C . ILE A 1 228 ? -31.574 -7.768 10.965 1.00 80.19 228 ILE A C 1
ATOM 1800 O O . ILE A 1 228 ? -30.491 -7.971 10.409 1.00 80.19 228 ILE A O 1
ATOM 1804 N N . GLY A 1 229 ? -32.242 -8.724 11.618 1.00 80.44 229 GLY A N 1
ATOM 1805 C CA . GLY A 1 229 ? -31.760 -10.103 11.766 1.00 80.44 229 GLY A CA 1
ATOM 1806 C C . GLY A 1 229 ? -30.591 -10.265 1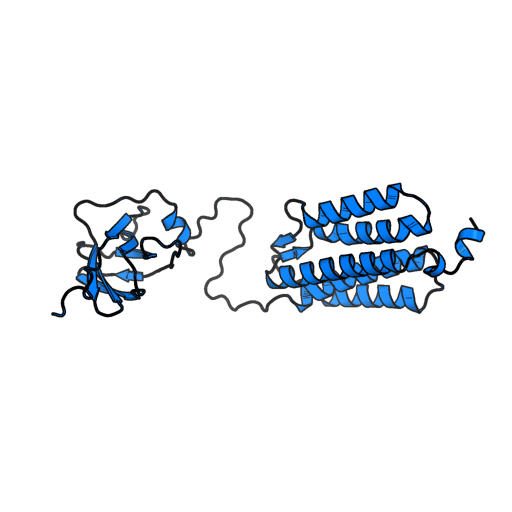2.746 1.00 80.44 229 GLY A C 1
ATOM 1807 O O . GLY A 1 229 ? -29.920 -11.296 12.748 1.00 80.44 229 GLY A O 1
ATOM 1808 N N . GLN A 1 230 ? -30.297 -9.252 13.567 1.00 86.50 230 GLN A N 1
ATOM 1809 C CA . GLN A 1 230 ? -29.322 -9.373 14.648 1.00 86.50 230 GLN A CA 1
ATOM 1810 C C . GLN A 1 230 ? -29.860 -10.323 15.725 1.00 86.50 230 GLN A C 1
ATOM 1812 O O . GLN A 1 230 ? -30.924 -10.057 16.274 1.00 86.50 230 GLN A O 1
ATOM 1817 N N . ALA A 1 231 ? -29.105 -11.375 16.063 1.00 88.56 231 ALA A N 1
ATOM 1818 C CA . ALA A 1 231 ? -29.477 -12.410 17.046 1.00 88.56 231 ALA A CA 1
ATOM 1819 C C . ALA A 1 231 ? -28.815 -12.231 18.431 1.00 88.56 231 ALA A C 1
ATOM 1821 O O . ALA A 1 231 ? -28.839 -13.121 19.276 1.00 88.56 231 ALA A O 1
ATOM 1822 N N . GLY A 1 232 ? -28.152 -11.099 18.663 1.00 92.12 232 GLY A N 1
ATOM 1823 C CA . GLY A 1 232 ? -27.453 -10.843 19.918 1.00 92.12 232 GLY A CA 1
ATOM 1824 C C . GLY A 1 232 ? -26.534 -9.630 19.864 1.00 92.12 232 GLY A C 1
ATOM 1825 O O . GLY A 1 232 ? -26.301 -9.039 18.806 1.00 92.12 232 GLY A O 1
ATOM 1826 N N . VAL A 1 233 ? -25.956 -9.271 21.003 1.00 93.62 233 VAL A N 1
ATOM 1827 C CA . VAL A 1 233 ? -24.936 -8.233 21.142 1.00 93.62 233 VAL A CA 1
ATOM 1828 C C . VAL A 1 233 ? -23.831 -8.681 22.095 1.00 93.62 233 VAL A C 1
ATOM 1830 O O . VAL A 1 233 ? -24.030 -9.459 23.035 1.00 93.62 233 VAL A O 1
ATOM 1833 N N . ARG A 1 234 ? -22.625 -8.202 21.810 1.00 93.94 234 ARG A N 1
ATOM 1834 C CA . ARG A 1 234 ? -21.442 -8.315 22.658 1.00 93.94 234 ARG A CA 1
ATOM 1835 C C . ARG A 1 234 ? -20.966 -6.910 22.968 1.00 93.94 234 ARG A C 1
ATOM 1837 O O . ARG A 1 234 ? -20.754 -6.150 22.026 1.00 93.94 234 ARG A O 1
ATOM 1844 N N . VAL A 1 235 ? -20.837 -6.563 24.243 1.00 93.50 235 VAL A N 1
ATOM 1845 C CA . VAL A 1 235 ? -20.425 -5.221 24.677 1.00 93.50 235 VAL A CA 1
ATOM 1846 C C . VAL A 1 235 ? -19.230 -5.354 25.600 1.00 93.50 235 VAL A C 1
ATOM 1848 O O . VAL A 1 235 ? -19.303 -6.046 26.611 1.00 93.50 235 VAL A O 1
ATOM 1851 N N . TRP A 1 236 ? -18.137 -4.693 25.239 1.00 93.00 236 TRP A N 1
ATOM 1852 C CA . TRP A 1 236 ? -16.935 -4.617 26.051 1.00 93.00 236 TRP A CA 1
ATOM 1853 C C . TRP A 1 236 ? -16.951 -3.324 26.852 1.00 93.00 236 TRP A C 1
ATOM 1855 O O . TRP A 1 236 ? -17.191 -2.247 26.296 1.00 93.00 236 TRP A O 1
ATOM 1865 N N . TYR A 1 237 ? -16.675 -3.430 28.144 1.00 92.75 237 TYR A N 1
ATOM 1866 C CA . TYR A 1 237 ? -16.687 -2.305 29.067 1.00 92.75 237 TYR A CA 1
ATOM 1867 C C . TYR A 1 237 ? -15.665 -2.509 30.192 1.00 92.75 237 TYR A C 1
ATOM 1869 O O . TYR A 1 237 ? -15.102 -3.592 30.331 1.00 92.75 237 TYR A O 1
ATOM 1877 N N . SER A 1 238 ? -15.384 -1.464 30.962 1.00 92.75 238 SER A N 1
ATOM 1878 C CA . SER A 1 238 ? -14.509 -1.527 32.136 1.00 92.75 238 SER A CA 1
ATOM 1879 C C . SER A 1 238 ? -15.051 -0.624 33.247 1.00 92.75 238 SER A C 1
ATOM 1881 O O . SER A 1 238 ? -15.620 0.423 32.923 1.00 92.75 238 SER A O 1
ATOM 1883 N N . PRO A 1 239 ? -14.843 -0.964 34.528 1.00 89.19 239 PRO A N 1
ATOM 1884 C CA . PRO A 1 239 ? -15.015 -0.017 35.627 1.00 89.19 239 PRO A CA 1
ATOM 1885 C C . PRO A 1 239 ? -14.133 1.229 35.454 1.00 89.19 239 PRO A C 1
ATOM 1887 O O . PRO A 1 239 ? -13.163 1.194 34.678 1.00 89.19 239 PRO A O 1
ATOM 1890 N N . PRO A 1 240 ? -14.433 2.324 36.170 1.00 83.88 240 PRO A N 1
ATOM 1891 C CA . PRO A 1 240 ? -13.556 3.480 36.196 1.00 83.88 240 PRO A CA 1
ATOM 1892 C C . PRO A 1 240 ? -12.238 3.077 36.868 1.00 83.88 240 PRO A C 1
ATOM 1894 O O . PRO A 1 240 ? -12.220 2.278 37.800 1.00 83.88 240 PRO A O 1
ATOM 1897 N N . ASP A 1 241 ? -11.120 3.565 36.334 1.00 78.94 241 ASP A N 1
ATOM 1898 C CA . ASP A 1 241 ? -9.766 3.317 36.856 1.00 78.94 241 ASP A CA 1
ATOM 1899 C C . ASP A 1 241 ? -9.314 1.842 36.928 1.00 78.94 241 ASP A C 1
ATOM 1901 O O . ASP A 1 241 ? -8.229 1.544 37.429 1.00 78.94 241 ASP A O 1
ATOM 1905 N N . SER A 1 242 ? -10.085 0.912 36.354 1.00 79.06 242 SER A N 1
ATOM 1906 C CA . SER A 1 242 ? -9.714 -0.498 36.257 1.00 79.06 242 SER A CA 1
ATOM 1907 C C . SER A 1 242 ? -9.171 -0.843 34.865 1.00 79.06 242 SER A C 1
ATOM 1909 O O . SER A 1 242 ? -9.796 -0.514 33.850 1.00 79.06 242 SER A O 1
ATOM 1911 N N . PRO A 1 243 ? -8.030 -1.554 34.776 1.00 77.94 243 PRO A N 1
ATOM 1912 C CA . PRO A 1 243 ? -7.560 -2.127 33.519 1.00 77.94 243 PRO A CA 1
ATOM 1913 C C . PRO A 1 243 ? -8.355 -3.381 33.113 1.00 77.94 243 PRO A C 1
ATOM 1915 O O . PRO A 1 243 ? -8.125 -3.920 32.031 1.00 77.94 243 PRO A O 1
ATOM 1918 N N . GLU A 1 244 ? -9.257 -3.874 33.967 1.00 85.69 244 GLU A N 1
ATOM 1919 C CA . GLU A 1 244 ? -10.049 -5.070 33.703 1.00 85.69 244 GLU A CA 1
ATOM 1920 C C . GLU A 1 244 ? -11.078 -4.822 32.593 1.00 85.69 244 GLU A C 1
ATOM 1922 O O . GLU A 1 244 ? -11.913 -3.918 32.668 1.00 85.69 244 GLU A O 1
ATOM 1927 N N . VAL A 1 245 ? -11.044 -5.674 31.570 1.00 88.88 245 VAL A N 1
ATOM 1928 C CA . VAL A 1 245 ? -12.047 -5.688 30.509 1.00 88.88 245 VAL A CA 1
ATOM 1929 C C . VAL A 1 245 ? -13.129 -6.698 30.851 1.00 88.88 245 VAL A C 1
ATOM 1931 O O . VAL A 1 245 ? -12.866 -7.890 31.013 1.00 88.88 245 VAL A O 1
ATOM 1934 N N . ARG A 1 246 ? -14.368 -6.223 30.888 1.00 92.69 246 ARG A N 1
ATOM 1935 C CA . ARG A 1 246 ? -15.564 -7.031 31.096 1.00 92.69 246 ARG A CA 1
ATOM 1936 C C . ARG A 1 246 ? -16.369 -7.136 29.811 1.00 92.69 246 ARG A C 1
ATOM 1938 O O . ARG A 1 246 ? -16.309 -6.266 28.938 1.00 92.69 246 ARG A O 1
ATOM 1945 N N . LEU A 1 247 ? -17.094 -8.240 29.670 1.00 93.38 247 LEU A N 1
ATOM 1946 C CA . LEU A 1 247 ? -17.871 -8.551 28.477 1.00 93.38 247 LEU A CA 1
ATOM 1947 C C . LEU A 1 247 ? -19.299 -8.935 28.839 1.00 93.38 247 LEU A C 1
ATOM 1949 O O . LEU A 1 247 ? -19.551 -9.993 29.411 1.00 93.38 247 LEU A O 1
ATOM 1953 N N . LEU A 1 248 ? -20.241 -8.122 28.376 1.00 93.81 248 LEU A N 1
ATOM 1954 C CA . LEU A 1 248 ? -21.649 -8.476 28.346 1.00 93.81 248 LEU A CA 1
ATOM 1955 C C . LEU A 1 248 ? -21.939 -9.308 27.097 1.00 93.81 248 LEU A C 1
ATOM 1957 O O . LEU A 1 248 ? -21.616 -8.909 25.971 1.00 93.81 248 LEU A O 1
ATOM 1961 N N . ARG A 1 249 ? -22.588 -10.456 27.295 1.00 93.81 249 ARG A N 1
ATOM 1962 C CA . ARG A 1 249 ? -23.096 -11.313 26.223 1.00 93.81 249 ARG A CA 1
ATOM 1963 C C . ARG A 1 249 ? -24.603 -11.451 26.368 1.00 93.81 249 ARG A C 1
ATOM 1965 O O . ARG A 1 249 ? -25.060 -12.109 27.291 1.00 93.81 249 ARG A O 1
ATOM 1972 N N . ALA A 1 250 ? -25.349 -10.860 25.443 1.00 92.62 250 ALA A N 1
ATOM 1973 C CA . ALA A 1 250 ? -26.789 -11.061 25.350 1.00 92.62 250 ALA A CA 1
ATOM 1974 C C . ALA A 1 250 ? -27.110 -11.643 23.975 1.00 92.62 250 ALA A C 1
ATOM 1976 O O . ALA A 1 250 ? -26.863 -10.996 22.960 1.00 92.62 250 ALA A O 1
ATOM 1977 N N . ASP A 1 251 ? -27.597 -12.877 23.938 1.00 91.88 251 ASP A N 1
ATOM 1978 C CA . ASP A 1 251 ? -28.136 -13.505 22.733 1.00 91.88 251 ASP A CA 1
ATOM 1979 C C . ASP A 1 251 ? -29.654 -13.562 22.847 1.00 91.88 251 ASP A C 1
ATOM 1981 O O . ASP A 1 251 ? -30.195 -13.720 23.941 1.00 91.88 251 ASP A O 1
ATOM 1985 N N . TRP A 1 252 ? -30.342 -13.427 21.722 1.00 88.56 252 TRP A N 1
ATOM 1986 C CA . TRP A 1 252 ? -31.788 -13.557 21.658 1.00 88.56 252 TRP A CA 1
ATOM 1987 C C . TRP A 1 252 ? -32.191 -14.289 20.387 1.00 88.56 252 TRP A C 1
ATOM 1989 O O . TRP A 1 252 ? -31.617 -14.117 19.312 1.00 88.56 252 TRP A O 1
ATOM 1999 N N . THR A 1 253 ? -33.238 -15.087 20.507 1.00 78.75 253 THR A N 1
ATOM 2000 C CA . THR A 1 253 ? -33.934 -15.675 19.370 1.00 78.75 253 THR A CA 1
ATOM 2001 C C . THR A 1 253 ? -35.126 -14.786 19.054 1.00 78.75 253 THR A C 1
ATOM 2003 O O . THR A 1 253 ? -36.043 -14.671 19.874 1.00 78.75 253 THR A O 1
ATOM 2006 N N . GLU A 1 254 ? -35.127 -14.142 17.885 1.00 66.50 254 GLU A N 1
ATOM 2007 C CA . GLU A 1 254 ? -36.369 -13.568 17.366 1.00 66.50 254 GLU A CA 1
ATOM 2008 C C . GLU A 1 254 ? -37.350 -14.728 17.187 1.00 66.50 254 GLU A C 1
ATOM 2010 O O . GLU A 1 254 ? -37.105 -15.638 16.396 1.00 66.50 254 GLU A O 1
ATOM 2015 N N . HIS A 1 255 ? -38.420 -14.748 17.984 1.00 55.66 255 HIS A N 1
ATOM 2016 C CA . HIS A 1 255 ? -39.518 -15.660 17.709 1.00 55.66 255 HIS A CA 1
ATOM 2017 C C . HIS A 1 255 ? -40.135 -15.210 16.394 1.00 55.66 255 HIS A C 1
ATOM 2019 O O . HIS A 1 255 ? -40.480 -14.038 16.235 1.00 55.66 255 HIS A O 1
ATOM 2025 N N . ASP A 1 256 ? -40.211 -16.146 15.460 1.00 44.88 256 ASP A N 1
ATOM 2026 C CA . ASP A 1 256 ? -40.789 -15.982 14.141 1.00 44.88 256 ASP A CA 1
ATOM 2027 C C . ASP A 1 256 ? -42.224 -15.438 14.253 1.00 44.88 256 ASP A C 1
ATOM 2029 O O . ASP A 1 256 ? -43.185 -16.186 14.428 1.00 44.88 256 ASP A O 1
ATOM 2033 N N . GLN A 1 257 ? -42.385 -14.114 14.181 1.00 46.03 257 GLN A N 1
ATOM 2034 C CA . GLN A 1 257 ? -43.703 -13.473 14.146 1.00 46.03 257 GLN A CA 1
ATOM 2035 C C . GLN A 1 257 ? -44.426 -13.727 12.810 1.00 46.03 257 GLN A C 1
ATOM 2037 O O . GLN A 1 257 ? -45.543 -13.249 12.631 1.00 46.03 257 GLN A O 1
ATOM 2042 N N . SER A 1 258 ? -43.837 -14.493 11.878 1.00 43.31 258 SER A N 1
ATOM 2043 C CA . SER A 1 258 ? -44.471 -14.843 10.603 1.00 43.31 258 SER A CA 1
ATOM 2044 C C . SER A 1 258 ? -45.275 -16.149 10.629 1.00 43.31 258 SER A C 1
ATOM 2046 O O . SER A 1 258 ? -45.843 -16.535 9.609 1.00 43.31 258 SER A O 1
ATOM 2048 N N . ARG A 1 259 ? -45.412 -16.808 11.791 1.00 40.19 259 ARG A N 1
ATOM 2049 C CA . ARG A 1 259 ? -46.126 -18.090 11.905 1.00 40.19 259 ARG A CA 1
ATOM 2050 C C . ARG A 1 259 ? -47.362 -18.061 12.804 1.00 40.19 259 ARG A C 1
ATOM 2052 O O . ARG A 1 259 ? -47.538 -18.941 13.631 1.00 40.19 259 ARG A O 1
ATOM 2059 N N . THR A 1 260 ? -48.247 -17.092 12.586 1.00 42.38 260 THR A N 1
ATOM 2060 C CA . THR A 1 260 ? -49.690 -17.245 12.859 1.00 42.38 260 THR A CA 1
ATOM 2061 C C . THR A 1 260 ? -50.470 -16.205 12.066 1.00 42.38 260 THR A C 1
ATOM 2063 O O . THR A 1 260 ? -50.680 -15.089 12.530 1.00 42.38 260 THR A O 1
ATOM 2066 N N . LEU A 1 261 ? -50.924 -16.594 10.878 1.00 32.31 261 LEU A N 1
ATOM 2067 C CA . LEU A 1 261 ? -52.209 -16.165 10.339 1.00 32.31 261 LEU A CA 1
ATOM 2068 C C . LEU A 1 261 ? -52.890 -17.419 9.781 1.00 32.31 261 LEU A C 1
ATOM 2070 O O . LEU A 1 261 ? -52.232 -18.248 9.151 1.00 32.31 261 LEU A O 1
ATOM 2074 N N . HIS A 1 262 ? -54.160 -17.561 10.156 1.00 40.31 262 HIS A N 1
ATOM 2075 C CA . HIS A 1 262 ? -55.080 -18.643 9.812 1.00 40.31 262 HIS A CA 1
ATOM 2076 C C . HIS A 1 262 ? -55.239 -18.850 8.305 1.00 40.31 262 HIS A C 1
ATOM 2078 O O . HIS A 1 262 ? -55.186 -17.840 7.567 1.00 40.31 262 HIS A O 1
#

Organism: NCBI:txid32062

Radius of gyration: 29.48 Å; chains: 1; bounding box: 87×38×77 Å

pLDDT: mean 82.33, std 17.42, range [31.61, 97.31]

Foldseek 3Di:
DVVLFPDPLCVLDDPVLVVVLVVLLVVLLVVLLVVLLVQWAQDLLLLLLQLSLLSSCCSSVVPVVSPVVSVVSNCCCVPPDCSIGHDPDAQPLVQLVVLLVQLVCLVPPDDPDPVSPSSSSSSNSSSSSSNSSRVSNDPPDDDPPDDDDDDPDPDPPLPQLVVLVVDDAAADVVHQWDWDDDDQKIKIFGQDQAKKFWQWKDQPPDPDTDGDGDIAGHGGIDIDGDDVPRQWMWTWIDTPPDPHIHIDTGGHDDDPPVPDDD